Protein AF-A0A816XHG3-F1 (afdb_monomer)

pLDDT: mean 78.15, std 19.96, range [25.41, 95.75]

Nearest PDB structures (foldseek):
  7aef-assembly1_q  TM=1.914E-01  e=2.071E+00  Algoriphagus machipongonensis
  7b5h-assembly1_AJ  TM=1.977E-01  e=4.754E+00  Nostoc sp. PCC 7120 = FACHB-418

InterPro domains:
  IPR007588 Zinc finger, FLYWCH-type [PF04500] (21-78)

Sequence (224 aa):
MISNSTPAKCSLNNLQCEITFSISNKGKRLLIFKNYVFRCNNTTKSKIYWMCSESECGVYIHTNTTDELICINGNHNHSANPDQLEAKLLRDKMKERILSETTSITKIYDEEIAKANLSKGAAAILPTVIEYRSNMSKARRKNTPVIPSGVVFDIPEFYEQTLSCQRFLFIDLFMKRGQDRILVFSSDQQLQLLFGSEVIFMNSTVWCIIIRPLVLRLRKIRSS

Foldseek 3Di:
DDDPDDPDDDDDDDDPFDKDWDADPVRAIWIAGPLWIWGFPDDDPFKTKTATPDPPFGKIWIATPVRHTDDTDDDGPDDHDNLCVLLVVLLRVLLVCLQVDPPQSLVSVVVSVVVDPHDPSNVVPHDDSVVSNVVSVVVNVVVDPDDDPAQDDDDDPVVQADPVRFGFFPDWDQDPPSRHIDTGGDGPVRVVVVVPDPDDDDDPVDDDDDDDDDDDPDDDDDDD

Mean predicted aligned error: 14.5 Å

Solvent-accessible surface area (backbone atoms only — not comparable to full-atom values): 14364 Å² total; per-residue (Å²): 132,86,82,80,78,72,82,79,84,78,77,84,71,97,62,94,73,77,70,49,75,49,70,44,98,85,71,45,64,30,44,35,47,90,57,39,56,23,35,70,75,49,78,55,99,64,35,34,36,27,29,42,63,56,85,95,40,80,25,36,38,33,26,36,81,84,73,45,86,69,48,77,45,77,68,75,87,62,83,69,49,54,38,64,49,51,36,46,54,51,51,52,52,52,51,50,49,51,70,76,45,88,67,55,64,66,59,53,49,55,52,52,54,73,69,45,92,65,52,76,65,13,56,71,70,46,73,53,72,68,59,46,42,61,59,45,51,63,59,36,54,77,79,43,81,79,78,74,92,58,69,81,72,90,78,60,72,80,67,34,33,45,100,82,74,40,64,22,54,67,43,81,43,74,42,83,92,64,70,44,61,50,76,40,77,46,40,70,69,57,52,51,52,57,70,73,44,94,72,84,89,81,60,98,87,65,85,83,84,92,83,79,92,72,92,77,81,83,73,84,79,78,82,130

Organism: NCBI:txid392030

Radius of gyration: 29.71 Å; Cα contacts (8 Å, |Δi|>4): 235; chains: 1; bounding box: 79×41×83 Å

Structure (mmCIF, N/CA/C/O backbone):
data_AF-A0A816XHG3-F1
#
_entry.id   AF-A0A816XHG3-F1
#
loop_
_atom_site.group_PDB
_atom_site.id
_atom_site.type_symbol
_atom_site.label_atom_id
_atom_site.label_alt_id
_atom_site.label_comp_id
_atom_site.label_asym_id
_atom_site.label_entity_id
_atom_site.label_seq_id
_atom_site.pdbx_PDB_ins_code
_atom_site.Cartn_x
_atom_site.Cartn_y
_atom_site.Cartn_z
_atom_site.occupancy
_atom_site.B_iso_or_equiv
_atom_site.auth_seq_id
_atom_site.auth_comp_id
_atom_site.auth_asym_id
_atom_site.auth_atom_id
_atom_site.pdbx_PDB_model_num
ATOM 1 N N . MET A 1 1 ? 44.335 -5.876 -38.592 1.00 34.69 1 MET A N 1
ATOM 2 C CA . MET A 1 1 ? 43.827 -4.541 -38.213 1.00 34.69 1 MET A CA 1
ATOM 3 C C . MET A 1 1 ? 42.393 -4.714 -37.762 1.00 34.69 1 MET A C 1
ATOM 5 O O . MET A 1 1 ? 41.608 -5.317 -38.479 1.00 34.69 1 MET A O 1
ATOM 9 N N . ILE A 1 2 ? 42.130 -4.334 -36.517 1.00 31.12 2 ILE A N 1
ATOM 10 C CA . ILE A 1 2 ? 40.921 -4.660 -35.759 1.00 31.12 2 ILE A CA 1
ATOM 11 C C . ILE A 1 2 ? 39.743 -3.873 -36.343 1.00 31.12 2 ILE A C 1
ATOM 13 O O . ILE A 1 2 ? 39.798 -2.650 -36.458 1.00 31.12 2 ILE A O 1
ATOM 17 N N . SER A 1 3 ? 38.704 -4.596 -36.753 1.00 26.75 3 SER A N 1
ATOM 18 C CA . SER A 1 3 ? 37.440 -4.059 -37.244 1.00 26.75 3 SER A CA 1
ATOM 19 C C . SER A 1 3 ? 36.714 -3.339 -36.107 1.00 26.75 3 SER A C 1
ATOM 21 O O . SER A 1 3 ? 36.097 -3.974 -35.252 1.00 26.75 3 SER A O 1
ATOM 23 N N . ASN A 1 4 ? 36.792 -2.010 -36.095 1.00 27.98 4 ASN A N 1
ATOM 24 C CA . ASN A 1 4 ? 36.009 -1.162 -35.203 1.00 27.98 4 ASN A CA 1
ATOM 25 C C . ASN A 1 4 ? 34.537 -1.182 -35.637 1.00 27.98 4 ASN A C 1
ATOM 27 O O . ASN A 1 4 ? 34.098 -0.357 -36.438 1.00 27.98 4 ASN A O 1
ATOM 31 N N . SER A 1 5 ? 33.770 -2.131 -35.099 1.00 32.31 5 SER A N 1
ATOM 32 C CA . SER A 1 5 ? 32.310 -2.106 -35.148 1.00 32.31 5 SER A CA 1
ATOM 33 C C . SER A 1 5 ? 31.808 -0.941 -34.297 1.00 32.31 5 SER A C 1
ATOM 35 O O . SER A 1 5 ? 31.872 -0.960 -33.067 1.00 32.31 5 SER A O 1
ATOM 37 N N . THR A 1 6 ? 31.338 0.100 -34.970 1.00 34.66 6 THR A N 1
ATOM 38 C CA . THR A 1 6 ? 30.661 1.254 -34.379 1.00 34.66 6 THR A CA 1
ATOM 39 C C . THR A 1 6 ? 29.389 0.776 -33.661 1.00 34.66 6 THR A C 1
ATOM 41 O O . THR A 1 6 ? 28.629 0.008 -34.254 1.00 34.66 6 THR A O 1
ATOM 44 N N . PRO A 1 7 ? 29.109 1.191 -32.412 1.00 35.81 7 PRO A N 1
ATOM 45 C CA . PRO A 1 7 ? 27.867 0.813 -31.751 1.00 35.81 7 PRO A CA 1
ATOM 46 C C . PRO A 1 7 ? 26.686 1.491 -32.453 1.00 35.81 7 PRO A C 1
ATOM 48 O O . PRO A 1 7 ? 26.695 2.699 -32.703 1.00 35.81 7 PRO A O 1
ATOM 51 N N . ALA A 1 8 ? 25.690 0.678 -32.801 1.00 36.41 8 ALA A N 1
ATOM 52 C CA . ALA A 1 8 ? 24.493 1.074 -33.524 1.00 36.41 8 ALA A CA 1
ATOM 53 C C . ALA A 1 8 ? 23.812 2.295 -32.879 1.00 36.41 8 ALA A C 1
ATOM 55 O O . ALA A 1 8 ? 23.499 2.309 -31.687 1.00 36.41 8 ALA A O 1
ATOM 56 N N . LYS A 1 9 ? 23.567 3.324 -33.698 1.00 38.28 9 LYS A N 1
ATOM 57 C CA . LYS A 1 9 ? 22.711 4.463 -33.359 1.00 38.28 9 LYS A CA 1
ATOM 58 C C . LYS A 1 9 ? 21.286 3.940 -33.168 1.00 38.28 9 LYS A C 1
ATOM 60 O O . LYS A 1 9 ? 20.689 3.420 -34.105 1.00 38.28 9 LYS A O 1
ATOM 65 N N . CYS A 1 10 ? 20.759 4.054 -31.953 1.00 41.16 10 CYS A N 1
ATOM 66 C CA . CYS A 1 10 ? 19.393 3.657 -31.636 1.00 41.16 10 CYS A CA 1
ATOM 67 C C . CYS A 1 10 ? 18.448 4.809 -32.014 1.00 41.16 10 CYS A C 1
ATOM 69 O O . CYS A 1 10 ? 18.358 5.806 -31.300 1.00 41.16 10 CYS A O 1
ATOM 71 N N . SER A 1 11 ? 17.804 4.699 -33.176 1.00 43.44 11 SER A N 1
ATOM 72 C CA . SER A 1 11 ? 16.724 5.590 -33.602 1.00 43.44 11 SER A CA 1
ATOM 73 C C . SER A 1 11 ? 15.445 5.193 -32.864 1.00 43.44 11 SER A C 1
ATOM 75 O O . SER A 1 11 ? 14.905 4.112 -33.097 1.00 43.44 11 SER A O 1
ATOM 77 N N . LEU A 1 12 ? 14.959 6.048 -31.963 1.00 50.53 12 LEU A N 1
ATOM 78 C CA . LEU A 1 12 ? 13.641 5.889 -31.350 1.00 50.53 12 LEU A CA 1
ATOM 79 C C . LEU A 1 12 ? 12.572 6.204 -32.403 1.00 50.53 12 LEU A C 1
ATOM 81 O O . LEU A 1 12 ? 12.285 7.366 -32.682 1.00 50.53 12 LEU A O 1
ATOM 85 N N . ASN A 1 13 ? 11.994 5.162 -33.002 1.00 43.50 13 ASN A N 1
ATOM 86 C CA . ASN A 1 13 ? 10.744 5.304 -33.737 1.00 43.50 13 ASN A CA 1
ATOM 87 C C . ASN A 1 13 ? 9.603 5.576 -32.752 1.00 43.50 13 ASN A C 1
ATOM 89 O O . ASN A 1 13 ? 9.499 4.960 -31.692 1.00 43.50 13 ASN A O 1
ATOM 93 N N . ASN A 1 14 ? 8.780 6.538 -33.153 1.00 42.91 14 ASN A N 1
ATOM 94 C CA . ASN A 1 14 ? 7.745 7.249 -32.418 1.00 42.91 14 ASN A CA 1
ATOM 95 C C . ASN A 1 14 ? 6.569 6.344 -31.988 1.00 42.91 14 ASN A C 1
ATOM 97 O O . ASN A 1 14 ? 5.480 6.397 -32.552 1.00 42.91 14 ASN A O 1
ATOM 101 N N . LEU A 1 15 ? 6.800 5.488 -30.996 1.00 44.97 15 LEU A N 1
ATOM 102 C CA . LEU A 1 15 ? 5.768 4.797 -30.229 1.00 44.97 15 LEU A CA 1
ATOM 103 C C . LEU A 1 15 ? 5.956 5.220 -28.776 1.00 44.97 15 LEU A C 1
ATOM 105 O O . LEU A 1 15 ? 7.024 4.974 -28.212 1.00 44.97 15 LEU A O 1
ATOM 109 N N . GLN A 1 16 ? 4.945 5.861 -28.185 1.00 50.53 16 GLN A N 1
ATOM 110 C CA . GLN A 1 16 ? 4.897 6.154 -26.752 1.00 50.53 16 GLN A CA 1
ATOM 111 C C . GLN A 1 16 ? 5.174 4.865 -25.970 1.00 50.53 16 GLN A C 1
ATOM 113 O O . GLN A 1 16 ? 4.332 3.982 -25.839 1.00 50.53 16 GLN A O 1
ATOM 118 N N . CYS A 1 17 ? 6.411 4.735 -25.510 1.00 64.44 17 CYS A N 1
ATOM 119 C CA . CYS A 1 17 ? 6.869 3.652 -24.668 1.00 64.44 17 CYS A CA 1
ATOM 120 C C . CYS A 1 17 ? 6.620 4.083 -23.227 1.00 64.44 17 CYS A C 1
ATOM 122 O O . CYS A 1 17 ? 7.419 4.829 -22.666 1.00 64.44 17 CYS A O 1
ATOM 124 N N . GLU A 1 18 ? 5.498 3.657 -22.650 1.00 79.94 18 GLU A N 1
ATOM 125 C CA . GLU A 1 18 ? 5.172 3.987 -21.266 1.00 79.94 18 GLU A CA 1
ATOM 126 C C . GLU A 1 18 ? 6.140 3.263 -20.322 1.00 79.94 18 GLU A C 1
ATOM 128 O O . GLU A 1 18 ? 6.272 2.034 -20.337 1.00 79.94 18 GLU A O 1
ATOM 133 N N . ILE A 1 19 ? 6.864 4.051 -19.532 1.00 90.31 19 ILE A N 1
ATOM 134 C CA . ILE A 1 19 ? 7.709 3.564 -18.450 1.00 90.31 19 ILE A CA 1
ATOM 135 C C . ILE A 1 19 ? 7.062 3.929 -17.126 1.00 90.31 19 ILE A C 1
ATOM 137 O O . ILE A 1 19 ? 6.535 5.023 -16.949 1.00 90.31 19 ILE A O 1
ATOM 141 N N . THR A 1 20 ? 7.114 3.001 -16.182 1.00 92.38 20 THR A N 1
ATOM 142 C CA . THR A 1 20 ? 6.603 3.216 -14.829 1.00 92.38 20 THR A CA 1
ATOM 143 C C . THR A 1 20 ? 7.707 2.957 -13.819 1.00 92.38 20 THR A C 1
ATOM 145 O O . THR A 1 20 ? 8.749 2.377 -14.133 1.00 92.38 20 THR A O 1
ATOM 148 N N . PHE A 1 21 ? 7.508 3.421 -12.591 1.00 92.12 21 PHE A N 1
ATOM 149 C CA . PHE A 1 21 ? 8.499 3.284 -11.535 1.00 92.12 21 PHE A CA 1
ATOM 150 C C . PHE A 1 21 ? 7.893 2.618 -10.315 1.00 92.12 21 PHE A C 1
ATOM 152 O O . PHE A 1 21 ? 6.730 2.825 -9.984 1.00 92.12 21 PHE A O 1
ATOM 159 N N . SER A 1 22 ? 8.718 1.845 -9.621 1.00 91.62 22 SER A N 1
ATOM 160 C CA . SER A 1 22 ? 8.373 1.296 -8.316 1.00 91.62 22 SER A CA 1
ATOM 161 C C . SER A 1 22 ? 9.557 1.398 -7.361 1.00 91.62 22 SER A C 1
ATOM 163 O O . SER A 1 22 ? 10.657 1.824 -7.733 1.00 91.62 22 SER A O 1
ATOM 165 N N . ILE A 1 23 ? 9.341 1.027 -6.103 1.00 90.69 23 ILE A N 1
ATOM 166 C CA . ILE A 1 23 ? 10.371 1.057 -5.069 1.00 90.69 23 ILE A CA 1
ATOM 167 C C . ILE A 1 23 ? 10.680 -0.379 -4.646 1.00 90.69 23 ILE A C 1
ATOM 169 O O . ILE A 1 23 ? 9.803 -1.215 -4.473 1.00 90.69 23 ILE A O 1
ATOM 173 N N . SER A 1 24 ? 11.961 -0.699 -4.495 1.00 88.12 24 SER A N 1
ATOM 174 C CA . SER A 1 24 ? 12.398 -1.989 -3.959 1.00 88.12 24 SER A CA 1
ATOM 175 C C . SER A 1 24 ? 12.177 -2.081 -2.446 1.00 88.12 24 SER A C 1
ATOM 177 O O . SER A 1 24 ? 12.104 -1.078 -1.741 1.00 88.12 24 SER A O 1
ATOM 179 N N . ASN A 1 25 ? 12.230 -3.296 -1.892 1.00 81.50 25 ASN A N 1
ATOM 180 C CA . ASN A 1 25 ? 12.181 -3.506 -0.438 1.00 81.50 25 ASN A CA 1
ATOM 181 C C . ASN A 1 25 ? 13.258 -2.733 0.346 1.00 81.50 25 ASN A C 1
ATOM 183 O O . ASN A 1 25 ? 13.066 -2.459 1.528 1.00 81.50 25 ASN A O 1
ATOM 187 N N . LYS A 1 26 ? 14.374 -2.377 -0.306 1.00 84.38 26 LYS A N 1
ATOM 188 C CA . LYS A 1 26 ? 15.478 -1.592 0.268 1.00 84.38 26 LYS A CA 1
ATOM 189 C C . LYS A 1 26 ? 15.337 -0.080 0.026 1.00 84.38 26 LYS A C 1
ATOM 191 O O . LYS A 1 26 ? 16.300 0.645 0.234 1.00 84.38 26 LYS A O 1
ATOM 196 N N . GLY A 1 27 ? 14.196 0.391 -0.480 1.00 83.94 27 GLY A N 1
ATOM 197 C CA . GLY A 1 27 ? 13.951 1.811 -0.757 1.00 83.94 27 GLY A CA 1
ATOM 198 C C . GLY A 1 27 ? 14.583 2.339 -2.050 1.00 83.94 27 GLY A C 1
ATOM 199 O O . GLY A 1 27 ? 14.459 3.517 -2.355 1.00 83.94 27 GLY A O 1
ATOM 200 N N . LYS A 1 28 ? 15.260 1.494 -2.840 1.00 90.56 28 LYS A N 1
ATOM 201 C CA . LYS A 1 28 ? 15.849 1.907 -4.126 1.00 90.56 28 LYS A CA 1
ATOM 202 C C . LYS A 1 28 ? 14.794 1.959 -5.225 1.00 90.56 28 LYS A C 1
ATOM 204 O O . LYS A 1 28 ? 13.990 1.031 -5.310 1.00 90.56 28 LYS A O 1
ATOM 209 N N . ARG A 1 29 ? 14.863 2.975 -6.086 1.00 92.62 29 ARG A N 1
ATOM 210 C CA . ARG A 1 29 ? 14.002 3.137 -7.265 1.00 92.62 29 ARG A CA 1
ATOM 211 C C . ARG A 1 29 ? 14.258 2.039 -8.301 1.00 92.62 29 ARG A C 1
ATOM 213 O O . ARG A 1 29 ? 15.405 1.655 -8.538 1.00 92.62 29 ARG A O 1
ATOM 220 N N . LEU A 1 30 ? 13.183 1.557 -8.909 1.00 94.38 30 LEU A N 1
ATOM 221 C CA . LEU A 1 30 ? 13.170 0.567 -9.977 1.00 94.38 30 LEU A CA 1
ATOM 222 C C . LEU A 1 30 ? 12.395 1.130 -11.166 1.00 94.38 30 LEU A C 1
ATOM 224 O O . LEU A 1 30 ? 11.397 1.824 -10.975 1.00 94.38 30 LEU A O 1
ATOM 228 N N . LEU A 1 31 ? 12.853 0.806 -12.369 1.00 94.50 31 LEU A N 1
ATOM 229 C CA . LEU A 1 31 ? 12.191 1.141 -13.624 1.00 94.50 31 LEU A CA 1
ATOM 230 C C . LEU A 1 31 ? 11.455 -0.099 -14.132 1.00 94.50 31 LEU A C 1
ATOM 232 O O . LEU A 1 31 ? 11.994 -1.204 -14.091 1.00 94.50 31 LEU A O 1
ATOM 236 N N . ILE A 1 32 ? 10.234 0.082 -14.612 1.00 94.12 32 ILE A N 1
ATOM 237 C CA . ILE A 1 32 ? 9.410 -0.965 -15.200 1.00 94.12 32 ILE A CA 1
ATOM 238 C C . ILE A 1 32 ? 9.149 -0.594 -16.651 1.00 94.12 32 ILE A C 1
ATOM 240 O O . ILE A 1 32 ? 8.656 0.492 -16.954 1.00 94.12 32 ILE A O 1
ATOM 244 N N . PHE A 1 33 ? 9.479 -1.518 -17.546 1.00 92.31 33 PHE A N 1
ATOM 245 C CA . PHE A 1 33 ? 9.263 -1.351 -18.973 1.00 92.31 33 PHE A CA 1
ATOM 246 C C . PHE A 1 33 ? 8.916 -2.694 -19.608 1.00 92.31 33 PHE A C 1
ATOM 248 O O . PHE A 1 33 ? 9.643 -3.667 -19.417 1.00 92.31 33 PHE A O 1
ATOM 255 N N . LYS A 1 34 ? 7.803 -2.761 -20.352 1.00 89.50 34 LYS A N 1
ATOM 256 C CA . LYS A 1 34 ? 7.325 -3.985 -21.029 1.00 89.50 34 LYS A CA 1
ATOM 257 C C . LYS A 1 34 ? 7.311 -5.230 -20.122 1.00 89.50 34 LYS A C 1
ATOM 259 O O . LYS A 1 34 ? 7.745 -6.302 -20.528 1.00 89.50 34 LYS A O 1
ATOM 264 N N . ASN A 1 35 ? 6.828 -5.083 -18.888 1.00 91.25 35 ASN A N 1
ATOM 265 C CA . ASN A 1 35 ? 6.787 -6.134 -17.858 1.00 91.25 35 ASN A CA 1
ATOM 266 C C . ASN A 1 35 ? 8.153 -6.642 -17.356 1.00 91.25 35 ASN A C 1
ATOM 268 O O . ASN A 1 35 ? 8.216 -7.631 -16.626 1.00 91.25 35 ASN A O 1
ATOM 272 N N . TYR A 1 36 ? 9.241 -5.948 -17.688 1.00 92.69 36 TYR A N 1
ATOM 273 C CA . TYR A 1 36 ? 10.569 -6.188 -17.136 1.00 92.69 36 TYR A CA 1
ATOM 274 C C . TYR A 1 36 ? 10.906 -5.148 -16.074 1.00 92.69 36 TYR A C 1
ATOM 276 O O . TYR A 1 36 ? 10.565 -3.970 -16.195 1.00 92.69 36 TYR A O 1
ATOM 284 N N . VAL A 1 37 ? 11.607 -5.593 -15.032 1.00 93.94 37 VAL A N 1
ATOM 285 C CA . VAL A 1 37 ? 12.077 -4.735 -13.944 1.00 93.94 37 VAL A CA 1
ATOM 286 C C . VAL A 1 37 ? 13.559 -4.453 -14.134 1.00 93.94 37 VAL A C 1
ATOM 288 O O . VAL A 1 37 ? 14.365 -5.368 -14.312 1.00 93.94 37 VAL A O 1
ATOM 291 N N . PHE A 1 38 ? 13.922 -3.184 -14.023 1.00 94.62 38 PHE A N 1
ATOM 292 C CA . PHE A 1 38 ? 15.285 -2.699 -14.120 1.00 94.62 38 PHE A CA 1
ATOM 293 C C . PHE A 1 38 ? 15.698 -2.014 -12.818 1.00 94.62 38 PHE A C 1
ATOM 295 O O . PHE A 1 38 ? 14.935 -1.276 -12.189 1.00 94.62 38 PHE A O 1
ATOM 302 N N . ARG A 1 39 ? 16.942 -2.251 -12.415 1.00 94.88 39 ARG A N 1
ATOM 303 C CA . ARG A 1 39 ? 17.590 -1.620 -11.265 1.00 94.88 39 ARG A CA 1
ATOM 304 C C . ARG A 1 39 ? 18.482 -0.479 -11.732 1.00 94.88 39 ARG A C 1
ATOM 306 O O . ARG A 1 39 ? 19.132 -0.583 -12.771 1.00 94.88 39 ARG A O 1
ATOM 313 N N . CYS A 1 40 ? 18.547 0.590 -10.943 1.00 94.44 40 CYS A N 1
ATOM 314 C CA . CYS A 1 40 ? 19.504 1.661 -11.199 1.00 94.44 40 CYS A CA 1
ATOM 315 C C . CYS A 1 40 ? 20.932 1.125 -11.024 1.00 94.44 40 CYS A C 1
ATOM 317 O O . CYS A 1 40 ? 21.272 0.570 -9.973 1.00 94.44 40 CYS A O 1
ATOM 319 N N . ASN A 1 41 ? 21.736 1.265 -12.074 1.00 93.50 41 ASN A N 1
ATOM 320 C CA . ASN A 1 41 ? 23.151 0.921 -12.086 1.00 93.50 41 ASN A CA 1
ATOM 321 C C . ASN A 1 41 ? 24.012 2.144 -11.770 1.00 93.50 41 ASN A C 1
ATOM 323 O O . ASN A 1 41 ? 24.891 2.078 -10.917 1.00 93.50 41 ASN A O 1
ATOM 327 N N . ASN A 1 42 ? 23.748 3.260 -12.453 1.00 91.69 42 ASN A N 1
ATOM 328 C CA . ASN A 1 42 ? 24.492 4.498 -12.269 1.00 91.69 42 ASN A CA 1
ATOM 329 C C . ASN A 1 42 ? 23.635 5.718 -12.629 1.00 91.69 42 ASN A C 1
ATOM 331 O O . ASN A 1 42 ? 22.761 5.639 -13.491 1.00 91.69 42 ASN A O 1
ATOM 335 N N . THR A 1 43 ? 23.940 6.859 -12.021 1.00 92.19 43 THR A N 1
ATOM 336 C CA . THR A 1 43 ? 23.292 8.140 -12.297 1.00 92.19 43 THR A CA 1
ATOM 337 C C . THR A 1 43 ? 24.352 9.178 -12.636 1.00 92.19 43 THR A C 1
ATOM 339 O O . THR A 1 43 ? 25.285 9.416 -11.878 1.00 92.19 43 THR A O 1
ATOM 342 N N . THR A 1 44 ? 24.203 9.814 -13.792 1.00 91.75 44 THR A N 1
ATOM 343 C CA . THR A 1 44 ? 24.988 10.975 -14.229 1.00 91.75 44 THR A CA 1
ATOM 344 C C . THR A 1 44 ? 24.111 12.229 -14.168 1.00 91.75 44 THR A C 1
ATOM 346 O O . THR A 1 44 ? 22.893 12.129 -14.062 1.00 91.75 44 THR A O 1
ATOM 349 N N . LYS A 1 45 ? 24.705 13.424 -14.290 1.00 89.19 45 LYS A N 1
ATOM 350 C CA . LYS A 1 45 ? 23.981 14.710 -14.270 1.00 89.19 45 LYS A CA 1
ATOM 351 C C . LYS A 1 45 ? 22.834 14.817 -15.287 1.00 89.19 45 LYS A C 1
ATOM 353 O O . LYS A 1 45 ? 21.919 15.592 -15.062 1.00 89.19 45 LYS A O 1
ATOM 358 N N . SER A 1 46 ? 22.898 14.081 -16.397 1.00 89.19 46 SER A N 1
ATOM 359 C CA . SER A 1 46 ? 21.918 14.156 -17.491 1.00 89.19 46 SER A CA 1
ATOM 360 C C . SER A 1 46 ? 21.176 12.849 -17.772 1.00 89.19 46 SER A C 1
ATOM 362 O O . SER A 1 46 ? 20.179 12.863 -18.491 1.00 89.19 46 SER A O 1
ATOM 364 N N . LYS A 1 47 ? 21.662 11.712 -17.258 1.00 93.00 47 LYS A N 1
ATOM 365 C CA . LYS A 1 47 ? 21.160 10.380 -17.619 1.00 93.00 47 LYS A CA 1
ATOM 366 C C . LYS A 1 47 ? 21.193 9.431 -16.435 1.00 93.00 47 LYS A C 1
ATOM 368 O O . LYS A 1 47 ? 22.146 9.444 -15.656 1.00 93.00 47 LYS A O 1
ATOM 373 N N . ILE A 1 48 ? 20.200 8.558 -16.366 1.00 93.12 48 ILE A N 1
ATOM 374 C CA . ILE A 1 48 ? 20.139 7.443 -15.427 1.00 93.12 48 ILE A CA 1
ATOM 375 C C . ILE A 1 48 ? 20.271 6.149 -16.225 1.00 93.12 48 ILE A C 1
ATOM 377 O O . ILE A 1 48 ? 19.591 5.954 -17.232 1.00 93.12 48 ILE A O 1
ATOM 381 N N . TYR A 1 49 ? 21.171 5.282 -15.777 1.00 94.25 49 TYR A N 1
ATOM 382 C CA . TYR A 1 49 ? 21.484 4.002 -16.394 1.00 94.25 49 TYR A CA 1
ATOM 383 C C . TYR A 1 49 ? 20.800 2.890 -15.608 1.00 94.25 49 TYR A C 1
ATOM 385 O O . TYR A 1 49 ? 21.080 2.683 -14.424 1.00 94.25 49 TYR A O 1
ATOM 393 N N . TRP A 1 50 ? 19.936 2.146 -16.284 1.00 95.75 50 TRP A N 1
ATOM 394 C CA . TRP A 1 50 ? 19.155 1.055 -15.725 1.00 95.75 50 TRP A CA 1
ATOM 395 C C . TRP A 1 50 ? 19.601 -0.265 -16.347 1.00 95.75 50 TRP A C 1
ATOM 397 O O . TRP A 1 50 ? 19.774 -0.348 -17.559 1.00 95.75 50 TRP A O 1
ATOM 407 N N . MET A 1 51 ? 19.776 -1.304 -15.535 1.00 95.19 51 MET A N 1
ATOM 408 C CA . MET A 1 51 ? 20.092 -2.662 -15.997 1.00 95.19 51 MET A CA 1
ATOM 409 C C . MET A 1 51 ? 18.992 -3.619 -15.575 1.00 95.19 51 MET A C 1
ATOM 411 O O . MET A 1 51 ? 18.349 -3.391 -14.548 1.00 95.19 51 MET A O 1
ATOM 415 N N . CYS A 1 52 ? 18.780 -4.687 -16.340 1.00 94.75 52 CYS A N 1
ATOM 416 C CA . CYS A 1 52 ? 17.800 -5.701 -15.976 1.00 94.75 52 CYS A CA 1
ATOM 417 C C . CYS A 1 52 ? 18.058 -6.241 -14.556 1.00 94.75 52 CYS A C 1
ATOM 419 O O . CYS A 1 52 ? 19.198 -6.314 -14.078 1.00 94.75 52 CYS A O 1
ATOM 421 N N . SER A 1 53 ? 16.976 -6.544 -13.839 1.00 92.69 53 SER A N 1
ATOM 422 C CA . SER A 1 53 ? 17.065 -7.068 -12.478 1.00 92.69 53 SER A CA 1
ATOM 423 C C . SER A 1 53 ? 17.472 -8.542 -12.431 1.00 92.69 53 SER A C 1
ATOM 425 O O . SER A 1 53 ? 17.984 -8.958 -11.393 1.00 92.69 53 SER A O 1
ATOM 427 N N . GLU A 1 54 ? 17.246 -9.308 -13.502 1.00 92.25 54 GLU A N 1
ATOM 428 C CA . GLU A 1 54 ? 17.644 -10.716 -13.571 1.00 92.25 54 GLU A CA 1
ATOM 429 C C . GLU A 1 54 ? 19.161 -10.867 -13.676 1.00 92.25 54 GLU A C 1
ATOM 431 O O . GLU A 1 54 ? 19.841 -10.111 -14.381 1.00 92.25 54 GLU A O 1
ATOM 436 N N . SER A 1 55 ? 19.696 -11.856 -12.962 1.00 84.06 55 SER A N 1
ATOM 437 C CA . SER A 1 55 ? 21.105 -12.225 -13.072 1.00 84.06 55 SER A CA 1
ATOM 438 C C . SER A 1 55 ? 21.400 -12.724 -14.483 1.00 84.06 55 SER A C 1
ATOM 440 O O . SER A 1 55 ? 20.575 -13.398 -15.086 1.00 84.06 55 SER A O 1
ATOM 442 N N . GLU A 1 56 ? 22.578 -12.384 -15.010 1.00 86.88 56 GLU A N 1
ATOM 443 C CA . GLU A 1 56 ? 23.035 -12.797 -16.351 1.00 86.88 56 GLU A CA 1
ATOM 444 C C . GLU A 1 56 ? 22.266 -12.170 -17.530 1.00 86.88 56 GLU A C 1
ATOM 446 O O . GLU A 1 56 ? 22.582 -12.441 -18.688 1.00 86.88 56 GLU A O 1
ATOM 451 N N . CYS A 1 57 ? 21.307 -11.274 -17.273 1.00 91.38 57 CYS A N 1
ATOM 452 C CA . CYS A 1 57 ? 20.636 -10.499 -18.312 1.00 91.38 57 CYS A CA 1
ATOM 453 C C . CYS A 1 57 ? 21.375 -9.177 -18.580 1.00 91.38 57 CYS A C 1
ATOM 455 O O . CYS A 1 57 ? 21.473 -8.306 -17.714 1.00 91.38 57 CYS A O 1
ATOM 457 N N . GLY A 1 58 ? 21.888 -9.016 -19.803 1.00 90.50 58 GLY A N 1
ATOM 458 C CA . GLY A 1 58 ? 22.697 -7.861 -20.219 1.00 90.50 58 GLY A CA 1
ATOM 459 C C . GLY A 1 58 ? 21.914 -6.658 -20.756 1.00 90.50 58 GLY A C 1
ATOM 460 O O . GLY A 1 58 ? 22.527 -5.740 -21.296 1.00 90.50 58 GLY A O 1
ATOM 461 N N . VAL A 1 59 ? 20.579 -6.656 -20.663 1.00 93.62 59 VAL A N 1
ATOM 462 C CA . VAL A 1 59 ? 19.741 -5.566 -21.196 1.00 93.62 59 VAL A CA 1
ATOM 463 C C . VAL A 1 59 ? 19.864 -4.318 -20.330 1.00 93.62 59 VAL A C 1
ATOM 465 O O . VAL A 1 59 ? 19.797 -4.389 -19.097 1.00 93.62 59 VAL A O 1
ATOM 468 N N . TYR A 1 60 ? 19.973 -3.162 -20.983 1.00 93.50 60 TYR A N 1
ATOM 469 C CA . TYR A 1 60 ? 20.018 -1.868 -20.318 1.00 93.50 60 TYR A CA 1
ATOM 470 C C . TYR A 1 60 ? 19.134 -0.822 -20.990 1.00 93.50 60 TYR A C 1
ATOM 472 O O . TYR A 1 60 ? 18.869 -0.847 -22.193 1.00 93.50 60 TYR A O 1
ATOM 480 N N . ILE A 1 61 ? 18.681 0.119 -20.170 1.00 93.56 61 ILE A N 1
ATOM 481 C CA . ILE A 1 61 ? 17.832 1.239 -20.557 1.00 93.56 61 ILE A CA 1
ATOM 482 C C . ILE A 1 61 ? 18.445 2.517 -20.000 1.00 93.56 61 ILE A C 1
ATOM 484 O O . ILE A 1 61 ? 18.906 2.535 -18.859 1.00 93.56 61 ILE A O 1
ATOM 488 N N . HIS A 1 62 ? 18.431 3.598 -20.777 1.00 93.38 62 HIS A N 1
ATOM 489 C CA . HIS A 1 62 ? 18.778 4.923 -20.271 1.00 93.38 62 HIS A CA 1
ATOM 490 C C . HIS A 1 62 ? 17.541 5.811 -20.249 1.00 93.38 62 HIS A C 1
ATOM 492 O O . HIS A 1 62 ? 16.812 5.885 -21.240 1.00 93.38 62 HIS A O 1
ATOM 498 N N . THR A 1 63 ? 17.349 6.523 -19.143 1.00 92.94 63 THR A N 1
ATOM 499 C CA . THR A 1 63 ? 16.374 7.615 -19.047 1.00 92.94 63 THR A CA 1
ATOM 500 C C . THR A 1 63 ? 17.097 8.938 -18.831 1.00 92.94 63 THR A C 1
ATOM 502 O O . THR A 1 63 ? 18.250 8.954 -18.385 1.00 92.94 63 THR A O 1
ATOM 505 N N . ASN A 1 64 ? 16.456 10.059 -19.157 1.00 90.44 64 ASN A N 1
ATOM 506 C CA . ASN A 1 64 ? 16.942 11.363 -18.707 1.00 90.44 64 ASN A CA 1
ATOM 507 C C . ASN A 1 64 ? 16.583 11.575 -17.226 1.00 90.44 64 ASN A C 1
ATOM 509 O O . ASN A 1 64 ? 15.971 10.723 -16.575 1.00 90.44 64 ASN A O 1
ATOM 513 N N . THR A 1 65 ? 17.001 12.710 -16.673 1.00 86.94 65 THR A N 1
ATOM 514 C CA . THR A 1 65 ? 16.648 13.115 -15.305 1.00 86.94 65 THR A CA 1
ATOM 515 C C . THR A 1 65 ? 15.176 13.493 -15.142 1.00 86.94 65 THR A C 1
ATOM 517 O O . THR A 1 65 ? 14.724 13.618 -14.011 1.00 86.94 65 THR A O 1
ATOM 520 N N . THR A 1 66 ? 14.439 13.676 -16.241 1.00 87.69 66 THR A N 1
ATOM 521 C CA . THR A 1 66 ? 12.986 13.903 -16.255 1.00 87.69 66 THR A CA 1
ATOM 522 C C . THR A 1 66 ? 12.205 12.619 -16.546 1.00 87.69 66 THR A C 1
ATOM 524 O O . THR A 1 66 ? 11.029 12.685 -16.879 1.00 87.69 66 THR A O 1
ATOM 527 N N . ASP A 1 67 ? 12.851 11.456 -16.397 1.00 88.19 67 ASP A N 1
ATOM 528 C CA . ASP A 1 67 ? 12.247 10.131 -16.530 1.00 88.19 67 ASP A CA 1
ATOM 529 C C . ASP A 1 67 ? 11.645 9.812 -17.907 1.00 88.19 67 ASP A C 1
ATOM 531 O O . ASP A 1 67 ? 10.732 9.004 -18.027 1.00 88.19 67 ASP A O 1
ATOM 535 N N . GLU A 1 68 ? 12.196 10.386 -18.968 1.00 88.12 68 GLU A N 1
ATOM 536 C CA . GLU A 1 68 ? 11.877 10.035 -20.348 1.00 88.12 68 GLU A CA 1
ATOM 537 C C . GLU A 1 68 ? 12.887 9.023 -20.884 1.00 88.12 68 GLU A C 1
ATOM 539 O O . GLU A 1 68 ? 14.093 9.083 -20.609 1.00 88.12 68 GLU A O 1
ATOM 544 N N . LEU A 1 69 ? 12.389 8.082 -21.678 1.00 88.81 69 LEU A N 1
ATOM 545 C CA . LEU A 1 69 ? 13.186 7.027 -22.280 1.00 88.81 69 LEU A CA 1
ATOM 546 C C . LEU A 1 69 ? 14.116 7.594 -23.367 1.00 88.81 69 LEU A C 1
ATOM 548 O O . LEU A 1 69 ? 13.653 8.123 -24.373 1.00 88.81 69 LEU A O 1
ATOM 552 N N . ILE A 1 70 ? 15.431 7.429 -23.197 1.00 89.00 70 ILE A N 1
ATOM 553 C CA . ILE A 1 70 ? 16.442 7.864 -24.177 1.00 89.00 70 ILE A CA 1
ATOM 554 C C . ILE A 1 70 ? 16.854 6.712 -25.090 1.00 89.00 70 ILE A C 1
ATOM 556 O O . ILE A 1 70 ? 17.032 6.899 -26.291 1.00 89.00 70 ILE A O 1
ATOM 560 N N . CYS A 1 71 ? 17.096 5.528 -24.526 1.00 86.88 71 CYS A N 1
ATOM 561 C CA . CYS A 1 71 ? 17.484 4.371 -25.323 1.00 86.88 71 CYS A CA 1
ATOM 562 C C . CYS A 1 71 ? 17.217 3.054 -24.607 1.00 86.88 71 CYS A C 1
ATOM 564 O O . CYS A 1 71 ? 17.223 2.977 -23.378 1.00 86.88 71 CYS A O 1
ATOM 566 N N . ILE A 1 72 ? 17.082 2.009 -25.413 1.00 90.12 72 ILE A N 1
ATOM 567 C CA . ILE A 1 72 ? 16.984 0.617 -24.990 1.00 90.12 72 ILE A CA 1
ATOM 568 C C . ILE A 1 72 ? 18.046 -0.144 -25.773 1.00 90.12 72 ILE A C 1
ATOM 570 O O . ILE A 1 72 ? 18.172 0.064 -26.980 1.00 90.12 72 ILE A O 1
ATOM 574 N N . ASN A 1 73 ? 18.806 -1.013 -25.113 1.00 90.56 73 ASN A N 1
ATOM 575 C CA . ASN A 1 73 ? 19.746 -1.873 -25.813 1.00 90.56 73 ASN A CA 1
ATOM 576 C C . ASN A 1 73 ? 19.802 -3.286 -25.229 1.00 90.56 73 ASN A C 1
ATOM 578 O O . ASN A 1 73 ? 19.709 -3.486 -24.016 1.00 90.56 73 ASN A O 1
ATOM 582 N N . GLY A 1 74 ? 20.029 -4.246 -26.123 1.00 88.69 74 GLY A N 1
ATOM 583 C CA . GLY A 1 74 ? 20.054 -5.672 -25.840 1.00 88.69 74 GLY A CA 1
ATOM 584 C C . GLY A 1 74 ? 18.684 -6.334 -25.965 1.00 88.69 74 GLY A C 1
ATOM 585 O O . GLY A 1 74 ? 17.644 -5.679 -26.026 1.00 88.69 74 GLY A O 1
ATOM 586 N N . ASN A 1 75 ? 18.713 -7.665 -25.959 1.00 89.62 75 ASN A N 1
ATOM 587 C CA . ASN A 1 75 ? 17.528 -8.511 -25.921 1.00 89.62 75 ASN A CA 1
ATOM 588 C C . ASN A 1 75 ? 17.548 -9.341 -24.640 1.00 89.62 75 ASN A C 1
ATOM 590 O O . ASN A 1 75 ? 18.603 -9.816 -24.218 1.00 89.62 75 ASN A O 1
ATOM 594 N N . HIS A 1 76 ? 16.377 -9.519 -24.030 1.00 90.69 76 HIS A N 1
ATOM 595 C CA . HIS A 1 76 ? 16.253 -10.354 -22.842 1.00 90.69 76 HIS A CA 1
ATOM 596 C C . HIS A 1 76 ? 16.534 -11.816 -23.202 1.00 90.69 76 HIS A C 1
ATOM 598 O O . HIS A 1 76 ? 16.005 -12.335 -24.183 1.00 90.69 76 HIS A O 1
ATOM 604 N N . ASN A 1 77 ? 17.341 -12.481 -22.379 1.00 91.81 77 ASN A N 1
ATOM 605 C CA . ASN A 1 77 ? 17.573 -13.928 -22.424 1.00 91.81 77 ASN A CA 1
ATOM 606 C C . ASN A 1 77 ? 16.580 -14.708 -21.545 1.00 91.81 77 ASN A C 1
ATOM 608 O O . ASN A 1 77 ? 16.740 -15.907 -21.340 1.00 91.81 77 ASN A O 1
ATOM 612 N N . HIS A 1 78 ? 15.565 -14.027 -21.015 1.00 91.50 78 HIS A N 1
ATOM 613 C CA . HIS A 1 78 ? 14.552 -14.598 -20.145 1.00 91.50 78 HIS A CA 1
ATOM 614 C C . HIS A 1 78 ? 13.169 -14.030 -20.477 1.00 91.50 78 HIS A C 1
ATOM 616 O O . HIS A 1 78 ? 13.014 -12.909 -20.981 1.00 91.50 78 HIS A O 1
ATOM 622 N N . SER A 1 79 ? 12.145 -14.812 -20.158 1.00 90.50 79 SER A N 1
ATOM 623 C CA . SER A 1 79 ? 10.754 -14.402 -20.316 1.00 90.50 79 SER A CA 1
ATOM 624 C C . SER A 1 79 ? 10.379 -13.334 -19.288 1.00 90.50 79 SER A C 1
ATOM 626 O O . SER A 1 79 ? 10.867 -13.341 -18.154 1.00 90.50 79 SER A O 1
ATOM 628 N N . ALA A 1 80 ? 9.496 -12.414 -19.677 1.00 90.94 80 ALA A N 1
ATOM 629 C CA . ALA A 1 80 ? 8.843 -11.528 -18.721 1.00 90.94 80 ALA A CA 1
ATOM 630 C C . ALA A 1 80 ? 7.932 -12.338 -17.788 1.00 90.94 80 ALA A C 1
ATOM 632 O O . ALA A 1 80 ? 7.337 -13.333 -18.206 1.00 90.94 80 ALA A O 1
ATOM 633 N N . ASN A 1 81 ? 7.780 -11.875 -16.547 1.00 92.12 81 ASN A N 1
ATOM 634 C CA . ASN A 1 81 ? 6.826 -12.441 -15.599 1.00 92.12 81 ASN A CA 1
ATOM 635 C C . ASN A 1 81 ? 5.812 -11.365 -15.169 1.00 92.12 81 ASN A C 1
ATOM 637 O O . ASN A 1 81 ? 6.008 -10.709 -14.140 1.00 92.12 81 ASN A O 1
ATOM 641 N N . PRO A 1 82 ? 4.758 -11.136 -15.976 1.00 92.00 82 PRO A N 1
ATOM 642 C CA . PRO A 1 82 ? 3.765 -10.105 -15.688 1.00 92.00 82 PRO A CA 1
ATOM 643 C C . PRO A 1 82 ? 3.013 -10.383 -14.383 1.00 92.00 82 PRO A C 1
ATOM 645 O O . PRO A 1 82 ? 2.772 -9.451 -13.626 1.00 92.00 82 PRO A O 1
ATOM 648 N N . ASP A 1 83 ? 2.740 -11.650 -14.062 1.00 94.06 83 ASP A N 1
ATOM 649 C CA . ASP A 1 83 ? 2.013 -12.037 -12.849 1.00 94.06 83 ASP A CA 1
ATOM 650 C C . ASP A 1 83 ? 2.795 -11.688 -11.573 1.00 94.06 83 ASP A C 1
ATOM 652 O O . ASP A 1 83 ? 2.250 -11.135 -10.614 1.00 94.06 83 ASP A O 1
ATOM 656 N N . GLN A 1 84 ? 4.106 -11.958 -11.559 1.00 92.12 84 GLN A N 1
ATOM 657 C CA . GLN A 1 84 ? 4.971 -11.565 -10.443 1.00 92.12 84 GLN A CA 1
ATOM 658 C C . GLN A 1 84 ? 5.083 -10.047 -10.307 1.00 92.12 84 GLN A C 1
ATOM 660 O O . GLN A 1 84 ? 5.132 -9.534 -9.183 1.00 92.12 84 GLN A O 1
ATOM 665 N N . LEU A 1 85 ? 5.147 -9.334 -11.434 1.00 92.38 85 LEU A N 1
ATOM 666 C CA . LEU A 1 85 ? 5.209 -7.879 -11.451 1.00 92.38 85 LEU A CA 1
ATOM 667 C C . LEU A 1 85 ? 3.914 -7.266 -10.912 1.00 92.38 85 LEU A C 1
ATOM 669 O O . LEU A 1 85 ? 3.971 -6.399 -10.043 1.00 92.38 85 LEU A O 1
ATOM 673 N N . GLU A 1 86 ? 2.766 -7.745 -11.374 1.00 93.62 86 GLU A N 1
ATOM 674 C CA . GLU A 1 86 ? 1.449 -7.289 -10.939 1.00 93.62 86 GLU A CA 1
ATOM 675 C C . GLU A 1 86 ? 1.258 -7.518 -9.432 1.00 93.62 86 GLU A C 1
ATOM 677 O O . GLU A 1 86 ? 0.976 -6.580 -8.680 1.00 93.62 86 GLU A O 1
ATOM 682 N N . ALA A 1 87 ? 1.539 -8.737 -8.958 1.00 93.56 87 ALA A N 1
ATOM 683 C CA . ALA A 1 87 ? 1.479 -9.062 -7.536 1.00 93.56 87 ALA A CA 1
ATOM 684 C C . ALA A 1 87 ? 2.434 -8.186 -6.705 1.00 93.56 87 ALA A C 1
ATOM 686 O O . ALA A 1 87 ? 2.124 -7.811 -5.573 1.00 93.56 87 ALA A O 1
ATOM 687 N N . LYS A 1 88 ? 3.609 -7.841 -7.247 1.00 92.12 88 LYS A N 1
ATOM 688 C CA . LYS A 1 88 ? 4.557 -6.935 -6.590 1.00 92.12 88 LYS A CA 1
ATOM 689 C C . LYS A 1 88 ? 4.013 -5.513 -6.492 1.00 92.12 88 LYS A C 1
ATOM 691 O O . LYS A 1 88 ? 4.037 -4.961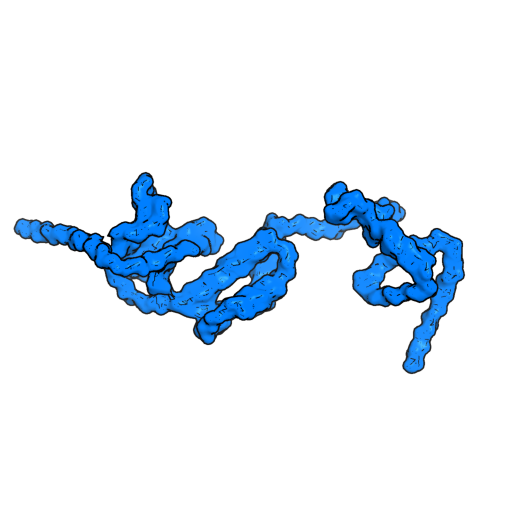 -5.396 1.00 92.12 88 LYS A O 1
ATOM 696 N N . LEU A 1 89 ? 3.520 -4.949 -7.591 1.00 92.12 89 LEU A N 1
ATOM 697 C CA . LEU A 1 89 ? 2.977 -3.591 -7.619 1.00 92.12 89 LEU A CA 1
ATOM 698 C C . LEU A 1 89 ? 1.822 -3.430 -6.633 1.00 92.12 89 LEU A C 1
ATOM 700 O O . LEU A 1 89 ? 1.779 -2.455 -5.882 1.00 92.12 89 LEU A O 1
ATOM 704 N N . LEU A 1 90 ? 0.936 -4.425 -6.559 1.00 93.81 90 LEU A N 1
ATOM 705 C CA . LEU A 1 90 ? -0.152 -4.397 -5.593 1.00 93.81 90 LEU A CA 1
ATOM 706 C C . LEU A 1 90 ? 0.359 -4.453 -4.144 1.00 93.81 90 LEU A C 1
ATOM 708 O O . LEU A 1 90 ? -0.108 -3.692 -3.298 1.00 93.81 90 LEU A O 1
ATOM 712 N N . ARG A 1 91 ? 1.344 -5.311 -3.843 1.00 91.31 91 ARG A N 1
ATOM 713 C CA . ARG A 1 91 ? 1.951 -5.368 -2.500 1.00 91.31 91 ARG A CA 1
ATOM 714 C C . ARG A 1 91 ? 2.613 -4.053 -2.106 1.00 91.31 91 ARG A C 1
ATOM 716 O O . ARG A 1 91 ? 2.503 -3.671 -0.941 1.00 91.31 91 ARG A O 1
ATOM 723 N N . ASP A 1 92 ? 3.296 -3.398 -3.041 1.00 90.12 92 ASP A N 1
ATOM 724 C CA . ASP A 1 92 ? 3.948 -2.108 -2.810 1.00 90.12 92 ASP A CA 1
ATOM 725 C C . ASP A 1 92 ? 2.894 -1.036 -2.481 1.00 90.12 92 ASP A C 1
ATOM 727 O O . ASP A 1 92 ? 3.025 -0.342 -1.472 1.00 90.12 92 ASP A O 1
ATOM 731 N N . LYS A 1 93 ? 1.787 -1.000 -3.235 1.00 91.62 93 LYS A N 1
ATOM 732 C CA . LYS A 1 93 ? 0.648 -0.100 -2.995 1.00 91.62 93 LYS A CA 1
ATOM 733 C C . LYS A 1 93 ? -0.032 -0.339 -1.642 1.00 91.62 93 LYS A C 1
ATOM 735 O O . LYS A 1 93 ? -0.276 0.598 -0.884 1.00 91.62 93 LYS A O 1
ATOM 740 N N . MET A 1 94 ? -0.317 -1.596 -1.301 1.00 91.88 94 MET A N 1
ATOM 741 C CA . MET A 1 94 ? -0.886 -1.941 0.007 1.00 91.88 94 MET A CA 1
ATOM 742 C C . MET A 1 94 ? 0.053 -1.531 1.150 1.00 91.88 94 MET A C 1
ATOM 744 O O . MET A 1 94 ? -0.394 -1.003 2.167 1.00 91.88 94 MET A O 1
ATOM 748 N N . LYS A 1 95 ? 1.362 -1.751 0.984 1.00 89.12 95 LYS A N 1
ATOM 749 C CA . LYS A 1 95 ? 2.372 -1.391 1.983 1.00 89.12 95 LYS A CA 1
ATOM 750 C C . LYS A 1 95 ? 2.437 0.119 2.190 1.00 89.12 95 LYS A C 1
ATOM 752 O O . LYS A 1 95 ? 2.541 0.551 3.333 1.00 89.12 95 LYS A O 1
ATOM 757 N N . GLU A 1 96 ? 2.352 0.901 1.119 1.00 88.81 96 GLU A N 1
ATOM 758 C CA . GLU A 1 96 ? 2.269 2.360 1.192 1.00 88.81 96 GLU A CA 1
ATOM 759 C C . GLU A 1 96 ? 1.062 2.802 2.029 1.00 88.81 96 GLU A C 1
ATOM 761 O O . GLU A 1 96 ? 1.250 3.483 3.038 1.00 88.81 96 GLU A O 1
ATOM 766 N N . ARG A 1 97 ? -0.145 2.310 1.706 1.00 90.19 97 ARG A N 1
ATOM 767 C CA . ARG A 1 97 ? -1.374 2.606 2.470 1.00 90.19 97 ARG A CA 1
ATOM 768 C C . ARG A 1 97 ? -1.271 2.210 3.940 1.00 90.19 97 ARG A C 1
ATOM 770 O O . ARG A 1 97 ? -1.713 2.933 4.825 1.00 90.19 97 ARG A O 1
ATOM 777 N N . ILE A 1 98 ? -0.673 1.057 4.235 1.00 88.44 98 ILE A N 1
ATOM 778 C CA . ILE A 1 98 ? -0.516 0.596 5.621 1.00 88.44 98 ILE A CA 1
ATOM 779 C C . ILE A 1 98 ? 0.392 1.529 6.426 1.00 88.44 98 ILE A C 1
ATOM 781 O O . ILE A 1 98 ? 0.181 1.690 7.629 1.00 88.44 98 ILE A O 1
ATOM 785 N N . LEU A 1 99 ? 1.409 2.111 5.791 1.00 86.12 99 LEU A N 1
ATOM 786 C CA . LEU A 1 99 ? 2.350 3.007 6.455 1.00 86.12 99 LEU A CA 1
ATOM 787 C C . LEU A 1 99 ? 1.821 4.440 6.590 1.00 86.12 99 LEU A C 1
ATOM 789 O O . LEU A 1 99 ? 2.270 5.130 7.505 1.00 86.12 99 LEU A O 1
ATOM 793 N N . SER A 1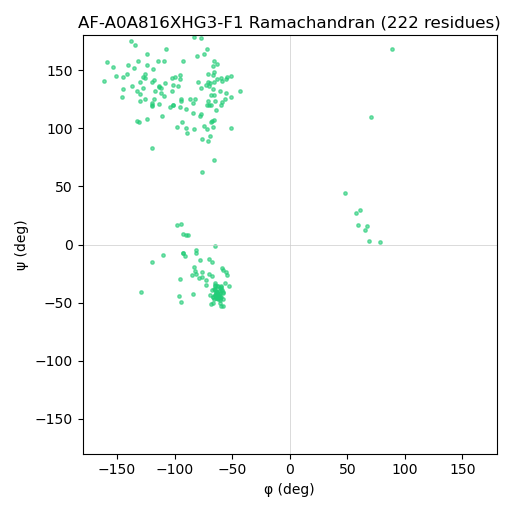 100 ? 0.900 4.873 5.724 1.00 85.25 100 SER A N 1
ATOM 794 C CA . SER A 1 100 ? 0.327 6.227 5.729 1.00 85.25 100 SER A CA 1
ATOM 795 C C . SER A 1 100 ? -1.005 6.346 6.478 1.00 85.25 100 SER A C 1
ATOM 797 O O . SER A 1 100 ? -1.297 7.400 7.037 1.00 85.25 100 SER A O 1
ATOM 799 N N . GLU A 1 101 ? -1.811 5.284 6.518 1.00 86.25 101 GLU A N 1
ATOM 800 C CA . GLU A 1 101 ? -3.154 5.287 7.107 1.00 86.25 101 GLU A CA 1
ATOM 801 C C . GLU A 1 101 ? -3.217 4.477 8.414 1.00 86.25 101 GLU A C 1
ATOM 803 O O . GLU A 1 101 ? -2.447 3.538 8.633 1.00 86.25 101 GLU A O 1
ATOM 808 N N . THR A 1 102 ? -4.209 4.763 9.263 1.00 80.06 102 THR A N 1
ATOM 809 C CA . THR A 1 102 ? -4.508 3.999 10.494 1.00 80.06 102 THR A CA 1
ATOM 810 C C . THR A 1 102 ? -5.551 2.895 10.292 1.00 80.06 102 THR A C 1
ATOM 812 O O . THR A 1 102 ? -5.755 2.066 11.182 1.00 80.06 102 THR A O 1
ATOM 815 N N . THR A 1 103 ? -6.176 2.828 9.111 1.00 86.12 103 THR A N 1
ATOM 816 C CA . THR A 1 103 ? -7.179 1.823 8.724 1.00 86.12 103 THR A CA 1
ATOM 817 C C . THR A 1 103 ? -6.680 0.399 8.992 1.00 86.12 103 THR A C 1
ATOM 819 O O . THR A 1 103 ? -5.487 0.112 8.851 1.00 86.12 103 THR A O 1
ATOM 822 N N . SER A 1 104 ? -7.566 -0.524 9.382 1.00 87.50 104 SER A N 1
ATOM 823 C CA . SER A 1 104 ? -7.157 -1.900 9.700 1.00 87.50 104 SER A CA 1
ATOM 824 C C . SER A 1 104 ? -6.470 -2.574 8.501 1.00 87.50 104 SER A C 1
ATOM 826 O O . SER A 1 104 ? -6.885 -2.405 7.356 1.00 87.50 104 SER A O 1
ATOM 828 N N . ILE A 1 105 ? -5.413 -3.354 8.763 1.00 90.00 105 ILE A N 1
ATOM 829 C CA . ILE A 1 105 ? -4.620 -4.009 7.703 1.00 90.00 105 ILE A CA 1
ATOM 830 C C . ILE A 1 105 ? -5.493 -4.950 6.863 1.00 90.00 105 ILE A C 1
ATOM 832 O O . ILE A 1 105 ? -5.346 -5.006 5.649 1.00 90.00 105 ILE A O 1
ATOM 836 N N . THR A 1 106 ? -6.423 -5.659 7.508 1.00 92.69 106 THR A N 1
ATOM 837 C CA . THR A 1 106 ? -7.386 -6.546 6.839 1.00 92.69 106 THR A CA 1
ATOM 838 C C . THR A 1 106 ? -8.254 -5.769 5.859 1.00 92.69 106 THR A C 1
ATOM 840 O O . THR A 1 106 ? -8.358 -6.155 4.706 1.00 92.69 106 THR A O 1
ATOM 843 N N . LYS A 1 107 ? -8.802 -4.628 6.296 1.00 92.75 107 LYS A N 1
ATOM 844 C CA . LYS A 1 107 ? -9.659 -3.797 5.452 1.00 92.75 107 LYS A CA 1
ATOM 845 C C . LYS A 1 107 ? -8.894 -3.249 4.245 1.00 92.75 107 LYS A C 1
ATOM 847 O O . LYS A 1 107 ? -9.415 -3.295 3.140 1.00 92.75 107 LYS A O 1
ATOM 852 N N . ILE A 1 108 ? -7.654 -2.789 4.439 1.00 93.12 108 ILE A N 1
ATOM 853 C CA . ILE A 1 108 ? -6.797 -2.339 3.327 1.00 93.12 108 ILE A CA 1
ATOM 854 C C . ILE A 1 108 ? -6.568 -3.481 2.331 1.00 93.12 108 ILE A C 1
ATOM 856 O O . ILE A 1 108 ? -6.683 -3.265 1.129 1.00 93.12 108 ILE A O 1
ATOM 860 N N . TYR A 1 109 ? -6.258 -4.685 2.818 1.00 94.12 109 TYR A N 1
ATOM 861 C CA . TYR A 1 109 ? -6.045 -5.851 1.963 1.00 94.12 109 TYR A CA 1
ATOM 862 C C . TYR A 1 109 ? -7.294 -6.173 1.134 1.00 94.12 109 TYR A C 1
ATOM 864 O O . TYR A 1 109 ? -7.204 -6.235 -0.088 1.00 94.12 109 TYR A O 1
ATOM 872 N N . ASP A 1 110 ? -8.455 -6.306 1.779 1.00 93.50 110 ASP A N 1
ATOM 873 C CA . ASP A 1 110 ? -9.709 -6.662 1.107 1.00 93.50 110 ASP A CA 1
ATOM 874 C C . ASP A 1 110 ? -10.108 -5.607 0.061 1.00 93.50 110 ASP A C 1
ATOM 876 O O . ASP A 1 110 ? -10.472 -5.948 -1.063 1.00 93.50 110 ASP A O 1
ATOM 880 N N . GLU A 1 111 ? -9.977 -4.317 0.394 1.00 94.69 111 GLU A N 1
ATOM 881 C CA . GLU A 1 111 ? -10.249 -3.216 -0.535 1.00 94.69 111 GLU A CA 1
ATOM 882 C C . GLU A 1 111 ? -9.305 -3.214 -1.738 1.00 94.69 111 GLU A C 1
ATOM 884 O O . GLU A 1 111 ? -9.747 -3.006 -2.865 1.00 94.69 111 GLU A O 1
ATOM 889 N N . GLU A 1 112 ? -8.000 -3.388 -1.521 1.00 94.50 112 GLU A N 1
ATOM 890 C CA . GLU A 1 112 ? -7.028 -3.338 -2.613 1.00 94.50 112 GLU A CA 1
ATOM 891 C C . GLU A 1 112 ? -7.103 -4.576 -3.504 1.00 94.50 112 GLU A C 1
ATOM 893 O O . GLU A 1 112 ? -6.963 -4.438 -4.715 1.00 94.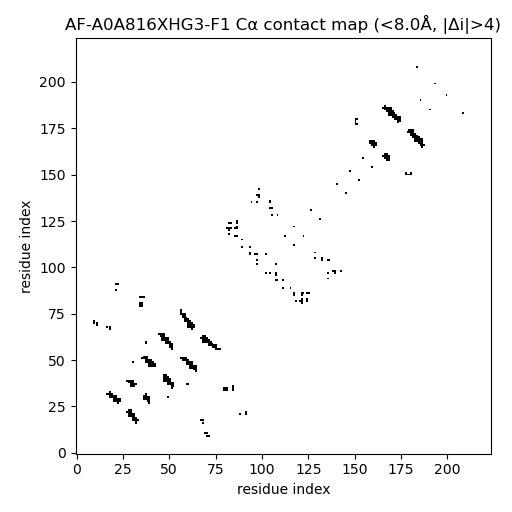50 112 GLU A O 1
ATOM 898 N N . ILE A 1 113 ? -7.397 -5.753 -2.945 1.00 93.38 113 ILE A N 1
ATOM 899 C CA . ILE A 1 113 ? -7.688 -6.955 -3.734 1.00 93.38 113 ILE A CA 1
ATOM 900 C C . ILE A 1 113 ? -8.961 -6.761 -4.558 1.00 93.38 113 ILE A C 1
ATOM 902 O O . ILE A 1 113 ? -8.951 -7.046 -5.748 1.00 93.38 113 ILE A O 1
ATOM 906 N N . ALA A 1 114 ? -10.035 -6.231 -3.965 1.00 92.38 114 ALA A N 1
ATOM 907 C CA . ALA A 1 114 ? -11.291 -6.008 -4.681 1.00 92.38 114 ALA A CA 1
ATOM 908 C C . ALA A 1 114 ? -11.162 -4.968 -5.807 1.00 92.38 114 ALA A C 1
ATOM 910 O O . ALA A 1 114 ? -11.830 -5.079 -6.832 1.00 92.38 114 ALA A O 1
ATOM 911 N N . LYS A 1 115 ? -10.305 -3.953 -5.630 1.00 93.50 115 LYS A N 1
ATOM 912 C CA . LYS A 1 115 ? -10.008 -2.951 -6.668 1.00 93.50 115 LYS A CA 1
ATOM 913 C C . LYS A 1 115 ? -9.078 -3.483 -7.757 1.00 93.50 115 LYS A C 1
ATOM 915 O O . LYS A 1 115 ? -9.087 -2.955 -8.869 1.00 93.50 115 LYS A O 1
ATOM 920 N N . ALA A 1 116 ? -8.219 -4.445 -7.432 1.00 88.50 116 ALA A N 1
ATOM 921 C CA . ALA A 1 116 ? -7.234 -4.967 -8.359 1.00 88.50 116 ALA A CA 1
ATOM 922 C C . ALA A 1 116 ? -7.868 -6.053 -9.239 1.00 88.50 116 ALA A C 1
ATOM 924 O O . ALA A 1 116 ? -8.204 -7.138 -8.772 1.00 88.50 116 ALA A O 1
ATOM 925 N N . ASN A 1 117 ? -7.997 -5.778 -10.538 1.00 88.19 117 ASN A N 1
ATOM 926 C CA . ASN A 1 117 ? -8.418 -6.765 -11.538 1.00 88.19 117 ASN A CA 1
ATOM 927 C C . ASN A 1 117 ? -7.261 -7.724 -11.874 1.00 88.19 117 ASN A C 1
ATOM 929 O O . ASN A 1 117 ? -6.771 -7.738 -13.000 1.00 88.19 117 ASN A O 1
ATOM 933 N N . LEU A 1 118 ? -6.807 -8.479 -10.872 1.00 90.12 118 LEU A N 1
ATOM 934 C CA . LEU A 1 118 ? -5.619 -9.324 -10.951 1.00 90.12 118 LEU A CA 1
ATOM 935 C C . LEU A 1 118 ? -5.784 -10.495 -11.916 1.00 90.12 118 LEU A C 1
ATOM 937 O O . LEU A 1 118 ? -6.842 -11.130 -11.983 1.00 90.12 118 LEU A O 1
ATOM 941 N N . SER A 1 119 ? -4.686 -10.869 -12.574 1.00 92.81 119 SER A N 1
ATOM 942 C CA . SER A 1 119 ? -4.612 -12.152 -13.269 1.00 92.81 119 SER A CA 1
ATOM 943 C C . SER A 1 119 ? -4.748 -13.326 -12.279 1.00 92.81 119 SER A C 1
ATOM 945 O O . SER A 1 119 ? -4.404 -13.230 -11.095 1.00 92.81 119 SER A O 1
ATOM 947 N N . LYS A 1 120 ? -5.202 -14.492 -12.765 1.00 92.94 120 LYS A N 1
ATOM 948 C CA . LYS A 1 120 ? -5.257 -15.719 -11.944 1.00 92.94 120 LYS A CA 1
ATOM 949 C C . LYS A 1 120 ? -3.872 -16.121 -11.422 1.00 92.94 120 LYS A C 1
ATOM 951 O O . LYS A 1 120 ? -3.763 -16.602 -10.296 1.00 92.94 120 LYS A O 1
ATOM 956 N N . GLY A 1 121 ? -2.828 -15.920 -12.230 1.00 92.38 121 GLY A N 1
ATOM 957 C CA . GLY A 1 121 ? -1.448 -16.204 -11.842 1.00 92.38 121 GLY A CA 1
ATOM 958 C C . GLY A 1 121 ? -0.948 -15.235 -10.772 1.00 92.38 121 GLY A C 1
ATOM 959 O O . GLY A 1 121 ? -0.377 -15.664 -9.771 1.00 92.38 121 GLY A O 1
ATOM 960 N N . ALA A 1 122 ? -1.245 -13.940 -10.916 1.00 92.19 122 ALA A N 1
ATOM 961 C CA . ALA A 1 122 ? -0.880 -12.920 -9.938 1.00 92.19 122 ALA A CA 1
ATOM 962 C C . ALA A 1 122 ? -1.578 -13.148 -8.588 1.00 92.19 122 ALA A C 1
ATOM 964 O O . ALA A 1 122 ? -0.937 -13.065 -7.537 1.00 92.19 122 ALA A O 1
ATOM 965 N N . ALA A 1 123 ? -2.866 -13.507 -8.612 1.00 92.31 123 ALA A N 1
ATOM 966 C CA . ALA A 1 123 ? -3.637 -13.841 -7.417 1.00 92.31 123 ALA A CA 1
ATOM 967 C C . ALA A 1 123 ? -3.051 -15.040 -6.652 1.00 92.31 123 ALA A C 1
ATOM 969 O O . ALA A 1 123 ? -3.013 -15.015 -5.425 1.00 92.31 123 ALA A O 1
ATOM 970 N N . ALA A 1 124 ? -2.534 -16.052 -7.357 1.00 93.25 124 ALA A N 1
ATOM 971 C CA . ALA A 1 124 ? -1.901 -17.219 -6.739 1.00 93.25 124 ALA A CA 1
ATOM 972 C C . ALA A 1 124 ? -0.545 -16.906 -6.072 1.00 93.25 124 ALA A C 1
ATOM 974 O O . ALA A 1 124 ? -0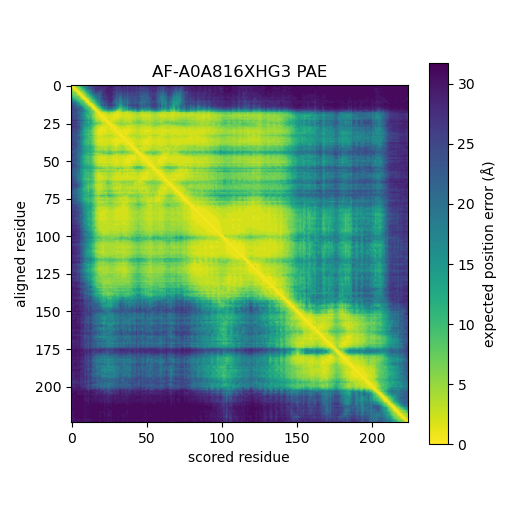.133 -17.609 -5.153 1.00 93.25 124 ALA A O 1
ATOM 975 N N . ILE A 1 125 ? 0.154 -15.861 -6.526 1.00 93.69 125 ILE A N 1
ATOM 976 C CA . ILE A 1 125 ? 1.441 -15.416 -5.961 1.00 93.69 125 ILE A CA 1
ATOM 977 C C . ILE A 1 125 ? 1.234 -14.537 -4.718 1.00 93.69 125 ILE A C 1
ATOM 979 O O . ILE A 1 125 ? 2.150 -14.366 -3.905 1.00 93.69 125 ILE A O 1
ATOM 983 N N . LEU A 1 126 ? 0.063 -13.913 -4.579 1.00 91.69 126 LEU A N 1
ATOM 984 C CA . LEU A 1 126 ? -0.203 -13.016 -3.464 1.00 91.69 126 LEU A CA 1
ATOM 985 C C . LEU A 1 126 ? -0.301 -13.784 -2.140 1.00 91.69 126 LEU A C 1
ATOM 987 O O . LEU A 1 126 ? -0.905 -14.852 -2.079 1.00 91.69 126 LEU A O 1
ATOM 991 N N . PRO A 1 127 ? 0.274 -13.230 -1.057 1.00 88.81 127 PRO A N 1
ATOM 992 C CA . PRO A 1 127 ? 0.159 -13.833 0.259 1.00 88.81 127 PRO A CA 1
ATOM 993 C C . PRO A 1 127 ? -1.288 -13.779 0.735 1.00 88.81 127 PRO A C 1
ATOM 995 O O . PRO A 1 127 ? -2.038 -12.856 0.394 1.00 88.81 127 PRO A O 1
ATOM 998 N N . THR A 1 128 ? -1.649 -14.716 1.604 1.00 91.31 128 THR A N 1
ATOM 999 C CA . THR A 1 128 ? -2.954 -14.695 2.267 1.00 91.31 128 THR A CA 1
ATOM 1000 C C . THR A 1 128 ? -3.073 -13.487 3.199 1.00 91.31 128 THR A C 1
ATOM 1002 O O . THR A 1 128 ? -2.077 -12.955 3.701 1.00 91.31 128 THR A O 1
ATOM 1005 N N . VAL A 1 129 ? -4.304 -13.070 3.507 1.00 91.12 129 VAL A N 1
ATOM 1006 C CA . VAL A 1 129 ? -4.558 -11.951 4.432 1.00 91.12 129 VAL A CA 1
ATOM 1007 C C . VAL A 1 129 ? -3.914 -12.161 5.811 1.00 91.12 129 VAL A C 1
ATOM 1009 O O . VAL A 1 129 ? -3.461 -11.205 6.442 1.00 91.12 129 VAL A O 1
ATOM 1012 N N . ILE A 1 130 ? -3.825 -13.412 6.276 1.00 90.75 130 ILE A N 1
ATOM 1013 C CA . ILE A 1 130 ? -3.232 -13.770 7.571 1.00 90.75 130 ILE A CA 1
ATOM 1014 C C . ILE A 1 130 ? -1.718 -13.529 7.546 1.00 90.75 130 ILE A C 1
ATOM 1016 O O . ILE A 1 130 ? -1.181 -12.835 8.416 1.00 90.75 130 ILE A O 1
ATOM 1020 N N . GLU A 1 131 ? -1.034 -14.054 6.529 1.00 88.56 131 GLU A N 1
ATOM 1021 C CA . GLU A 1 131 ? 0.408 -13.869 6.341 1.00 88.56 131 GLU A CA 1
ATOM 1022 C C . GLU A 1 131 ? 0.750 -12.395 6.137 1.00 88.56 131 GLU A C 1
ATOM 1024 O O . GLU A 1 131 ? 1.677 -11.862 6.760 1.00 88.56 131 GLU A O 1
ATOM 1029 N N . TYR A 1 132 ? -0.039 -11.708 5.308 1.00 89.12 132 TYR A N 1
ATOM 1030 C CA . TYR A 1 132 ? 0.160 -10.298 5.021 1.00 89.12 132 TYR A CA 1
ATOM 1031 C C . TYR A 1 132 ? 0.009 -9.448 6.286 1.00 89.12 132 TYR A C 1
ATOM 1033 O O . TYR A 1 132 ? 0.883 -8.632 6.593 1.00 89.12 132 TYR A O 1
ATOM 1041 N N . ARG A 1 133 ? -1.028 -9.703 7.096 1.00 89.25 133 ARG A N 1
ATOM 1042 C CA . ARG A 1 133 ? -1.238 -9.031 8.386 1.00 89.25 133 ARG A CA 1
ATOM 1043 C C . ARG A 1 133 ? -0.059 -9.229 9.334 1.00 89.25 133 ARG A C 1
ATOM 1045 O O . ARG A 1 133 ? 0.401 -8.251 9.926 1.00 89.25 133 ARG A O 1
ATOM 1052 N N . SER A 1 134 ? 0.442 -10.455 9.478 1.00 85.50 134 SER A N 1
ATOM 1053 C CA . SER A 1 134 ? 1.578 -10.759 10.362 1.00 85.50 134 SER A CA 1
ATOM 1054 C C . SER A 1 134 ? 2.839 -9.987 9.955 1.00 85.50 134 SER A C 1
ATOM 1056 O O . SER A 1 134 ? 3.483 -9.336 10.786 1.00 85.50 134 SER A O 1
ATOM 1058 N N . ASN A 1 135 ? 3.147 -9.976 8.655 1.00 84.00 135 ASN A N 1
ATOM 1059 C CA . ASN A 1 135 ? 4.311 -9.282 8.109 1.00 84.00 135 ASN A CA 1
ATOM 1060 C C . ASN A 1 135 ? 4.194 -7.758 8.241 1.00 84.00 135 ASN A C 1
ATOM 1062 O O . ASN A 1 135 ? 5.141 -7.090 8.666 1.00 84.00 135 ASN A O 1
ATOM 1066 N N . MET A 1 136 ? 3.026 -7.203 7.918 1.00 86.94 136 MET A N 1
ATOM 1067 C CA . MET A 1 136 ? 2.814 -5.757 7.892 1.00 86.94 136 MET A CA 1
ATOM 1068 C C . MET A 1 136 ? 2.613 -5.149 9.281 1.00 86.94 136 MET A C 1
ATOM 1070 O O . MET A 1 136 ? 3.037 -4.018 9.508 1.00 86.94 136 MET A O 1
ATOM 1074 N N . SER A 1 137 ? 2.072 -5.895 10.249 1.00 81.38 137 SER A N 1
ATOM 1075 C CA . SER A 1 137 ? 1.937 -5.412 11.634 1.00 81.38 137 SER A CA 1
ATOM 1076 C C . SER A 1 137 ? 3.296 -5.046 12.233 1.00 81.38 137 SER A C 1
ATOM 1078 O O . SER A 1 137 ? 3.430 -4.023 12.898 1.00 81.38 137 SER A O 1
ATOM 1080 N N . LYS A 1 138 ? 4.341 -5.836 11.945 1.00 77.69 138 LYS A N 1
ATOM 1081 C CA . LYS A 1 138 ? 5.716 -5.534 12.378 1.00 77.69 138 LYS A CA 1
ATOM 1082 C C . LYS A 1 138 ? 6.238 -4.236 11.762 1.00 77.69 138 LYS A C 1
ATOM 1084 O O . LYS A 1 138 ? 6.892 -3.464 12.457 1.00 77.69 138 LYS A O 1
ATOM 1089 N N . ALA A 1 139 ? 5.953 -4.007 10.479 1.00 77.56 139 ALA A N 1
ATOM 1090 C CA . ALA A 1 139 ? 6.343 -2.786 9.782 1.00 77.56 139 ALA A CA 1
ATOM 1091 C C . ALA A 1 139 ? 5.602 -1.566 10.345 1.00 77.56 139 ALA A C 1
ATOM 1093 O O . ALA A 1 139 ? 6.239 -0.563 10.655 1.00 77.56 139 ALA A O 1
ATOM 1094 N N . ARG A 1 140 ? 4.287 -1.684 10.570 1.00 78.75 140 ARG A N 1
ATOM 1095 C CA . ARG A 1 140 ? 3.451 -0.605 11.103 1.00 78.75 140 ARG A CA 1
ATOM 1096 C C . ARG A 1 140 ? 3.824 -0.218 12.531 1.00 78.75 140 ARG A C 1
ATOM 1098 O O . ARG A 1 140 ? 3.832 0.966 12.841 1.00 78.75 140 ARG A O 1
ATOM 1105 N N . ARG A 1 141 ? 4.228 -1.173 13.379 1.00 72.88 141 ARG A N 1
ATOM 1106 C CA . ARG A 1 141 ? 4.707 -0.891 14.749 1.00 72.88 141 ARG A CA 1
ATOM 1107 C C . ARG A 1 141 ? 5.901 0.063 14.813 1.00 72.88 141 ARG A C 1
ATOM 1109 O O . ARG A 1 141 ? 6.096 0.671 15.852 1.00 72.88 141 ARG A O 1
ATOM 1116 N N . LYS A 1 142 ? 6.680 0.220 13.736 1.00 70.50 142 LYS A N 1
ATOM 1117 C CA . LYS A 1 142 ? 7.731 1.251 13.686 1.00 70.50 142 LYS A CA 1
ATOM 1118 C C . LYS A 1 142 ? 7.162 2.675 13.669 1.00 70.50 142 LYS A C 1
ATOM 1120 O O . LYS A 1 142 ? 7.830 3.582 14.141 1.00 70.50 142 LYS A O 1
ATOM 1125 N N . ASN A 1 143 ? 5.945 2.840 13.151 1.00 67.44 143 ASN A N 1
ATOM 1126 C CA . ASN A 1 143 ? 5.262 4.125 12.992 1.00 67.44 143 ASN A CA 1
ATOM 1127 C C . ASN A 1 143 ? 4.064 4.292 13.941 1.00 67.44 143 ASN A C 1
ATOM 1129 O O . ASN A 1 143 ? 3.482 5.368 14.002 1.00 67.44 143 ASN A O 1
ATOM 1133 N N . THR A 1 144 ? 3.651 3.236 14.647 1.00 64.81 144 THR A N 1
ATOM 1134 C CA . THR A 1 144 ? 2.517 3.290 15.582 1.00 64.81 144 THR A CA 1
ATOM 1135 C C . THR A 1 144 ? 3.064 3.486 16.992 1.00 64.81 144 THR A C 1
ATOM 1137 O O . THR A 1 144 ? 4.030 2.798 17.333 1.00 64.81 144 THR A O 1
ATOM 1140 N N . PRO A 1 145 ? 2.476 4.369 17.819 1.00 64.75 145 PRO A N 1
ATOM 1141 C CA . PRO A 1 145 ? 2.899 4.518 19.204 1.00 64.75 145 PRO A CA 1
ATOM 1142 C C . PRO A 1 145 ? 2.847 3.172 19.930 1.00 64.75 145 PRO A C 1
ATOM 1144 O O . PRO A 1 145 ? 1.967 2.340 19.685 1.00 64.75 145 PRO A O 1
ATOM 1147 N N . VAL A 1 146 ? 3.827 2.953 20.806 1.00 66.00 146 VAL A N 1
ATOM 1148 C CA . VAL A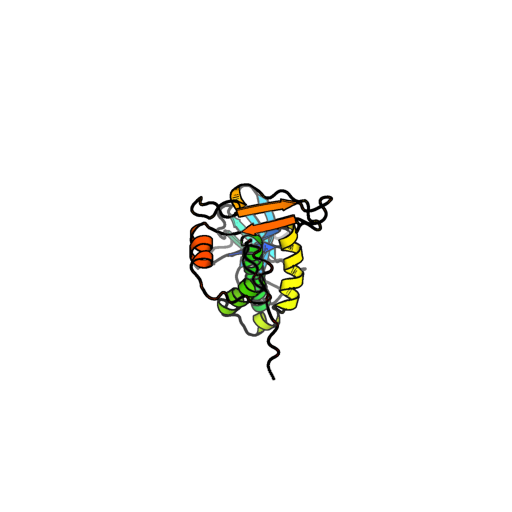 1 146 ? 3.880 1.762 21.652 1.00 66.00 146 VAL A CA 1
ATOM 1149 C C . VAL A 1 146 ? 2.610 1.741 22.492 1.00 66.00 146 VAL A C 1
ATOM 1151 O O . VAL A 1 146 ? 2.329 2.702 23.203 1.00 66.00 146 VAL A O 1
ATOM 1154 N N . ILE A 1 147 ? 1.840 0.655 22.393 1.00 67.88 147 ILE A N 1
ATOM 1155 C CA . ILE A 1 147 ? 0.693 0.440 23.275 1.00 67.88 147 ILE A CA 1
ATOM 1156 C C . ILE A 1 147 ? 1.246 0.422 24.704 1.00 67.88 147 ILE A C 1
ATOM 1158 O O . ILE A 1 147 ? 2.105 -0.423 24.982 1.00 67.88 147 ILE A O 1
ATOM 1162 N N . PRO A 1 148 ? 0.809 1.333 25.591 1.00 67.06 148 PRO A N 1
ATOM 1163 C CA . PRO A 1 148 ? 1.293 1.357 26.960 1.00 67.06 148 PRO A CA 1
ATOM 1164 C C . PRO A 1 148 ? 1.055 -0.004 27.613 1.00 67.06 148 PRO A C 1
ATOM 1166 O O . PRO A 1 148 ? -0.060 -0.521 27.615 1.00 67.06 148 PRO A O 1
ATOM 1169 N N . SER A 1 149 ? 2.112 -0.607 28.152 1.00 66.75 149 SER A N 1
ATOM 1170 C CA . SER A 1 149 ? 2.018 -1.877 28.8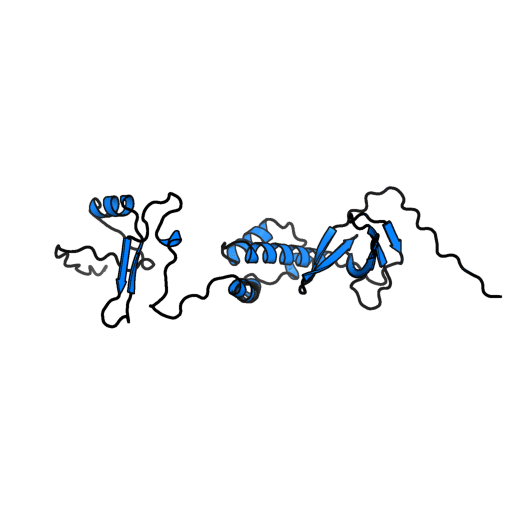83 1.00 66.75 149 SER A CA 1
ATOM 1171 C C . SER A 1 149 ? 1.568 -1.687 30.334 1.00 66.75 149 SER A C 1
ATOM 1173 O O . SER A 1 149 ? 1.400 -2.666 31.055 1.00 66.75 149 SER A O 1
ATOM 1175 N N . GLY A 1 150 ? 1.421 -0.435 30.773 1.00 72.00 150 GLY A N 1
ATOM 1176 C CA . GLY A 1 150 ? 1.071 -0.055 32.132 1.00 72.00 150 GLY A CA 1
ATOM 1177 C C . GLY A 1 150 ? -0.012 1.015 32.171 1.00 72.00 150 GLY A C 1
ATOM 1178 O O . GLY A 1 150 ? -0.403 1.591 31.159 1.00 72.00 150 GLY A O 1
ATOM 1179 N N . VAL A 1 151 ? -0.490 1.265 33.383 1.00 73.38 151 VAL A N 1
ATOM 1180 C CA . VAL A 1 151 ? -1.641 2.129 33.668 1.00 73.38 151 VAL A CA 1
ATOM 1181 C C . VAL A 1 151 ? -1.250 3.616 33.719 1.00 73.38 151 VAL A C 1
ATOM 1183 O O . VAL A 1 151 ? -2.082 4.505 33.546 1.00 73.38 151 VAL A O 1
ATOM 1186 N N . VAL A 1 152 ? 0.045 3.880 33.902 1.00 73.62 152 VAL A N 1
ATOM 1187 C CA . VAL A 1 152 ? 0.646 5.214 33.927 1.00 73.62 152 VAL A CA 1
ATOM 1188 C C . VAL A 1 152 ? 1.140 5.553 32.521 1.00 73.62 152 VAL A C 1
ATOM 1190 O O . VAL A 1 152 ? 2.138 5.000 32.061 1.00 73.62 152 VAL A O 1
ATOM 1193 N N . PHE A 1 153 ? 0.418 6.433 31.831 1.00 78.44 153 PHE A N 1
ATOM 1194 C CA . PHE A 1 153 ? 0.815 7.000 30.542 1.00 78.44 153 PHE A CA 1
ATOM 1195 C C . PHE A 1 153 ? 0.212 8.395 30.379 1.00 78.44 153 PHE A C 1
ATOM 1197 O O . PHE A 1 153 ? -0.917 8.633 30.805 1.00 78.44 153 PHE A O 1
ATOM 1204 N N . ASP A 1 154 ? 0.925 9.309 29.736 1.00 81.69 154 ASP A N 1
ATOM 1205 C CA . ASP A 1 154 ? 0.389 10.643 29.470 1.00 81.69 154 ASP A CA 1
ATOM 1206 C C . ASP A 1 154 ? -0.602 10.587 28.303 1.00 81.69 154 ASP A C 1
ATOM 1208 O O . ASP A 1 154 ? -0.347 9.930 27.289 1.00 81.69 154 ASP A O 1
ATOM 1212 N N . ILE A 1 155 ? -1.753 11.248 28.455 1.00 81.88 155 ILE A N 1
ATOM 1213 C CA . ILE A 1 155 ? -2.718 11.432 27.367 1.00 81.88 155 ILE A CA 1
ATOM 1214 C C . ILE A 1 155 ? -2.422 12.798 26.745 1.00 81.88 155 ILE A C 1
ATOM 1216 O O . ILE A 1 155 ? -2.503 13.802 27.444 1.00 81.88 155 ILE A O 1
ATOM 1220 N N . PRO A 1 156 ? -2.045 12.865 25.459 1.00 82.81 156 PRO A N 1
ATOM 1221 C CA . PRO A 1 156 ? -1.868 14.142 24.782 1.00 82.81 156 PRO A CA 1
ATOM 1222 C C . PRO A 1 156 ? -3.153 14.978 24.755 1.00 82.81 156 PRO A C 1
ATOM 1224 O O . PRO A 1 156 ? -4.228 14.438 24.501 1.00 82.81 156 PRO A O 1
ATOM 1227 N N . GLU A 1 157 ? -3.017 16.301 24.881 1.00 81.44 157 GLU A N 1
ATOM 1228 C CA . GLU A 1 157 ? -4.135 17.262 24.917 1.00 81.44 157 GLU A CA 1
ATOM 1229 C C . GLU A 1 157 ? -5.102 17.112 23.727 1.00 81.44 157 GLU A C 1
ATOM 1231 O O . GLU A 1 157 ? -6.318 17.216 23.870 1.00 81.44 157 GLU A O 1
ATOM 1236 N N . PHE A 1 158 ? -4.586 16.773 22.541 1.00 81.75 158 PHE A N 1
ATOM 1237 C CA . PHE A 1 158 ? -5.415 16.588 21.346 1.00 81.75 158 PHE A CA 1
ATOM 1238 C C . PHE A 1 158 ? -6.357 15.370 21.411 1.00 81.75 158 PHE A C 1
ATOM 1240 O O . PHE A 1 158 ? -7.275 15.279 20.601 1.00 81.75 158 PHE A O 1
ATOM 1247 N N . TYR A 1 159 ? -6.155 14.438 22.350 1.00 80.06 159 TYR A N 1
ATOM 1248 C CA . TYR A 1 159 ? -7.092 13.341 22.630 1.00 80.06 159 TYR A CA 1
ATOM 1249 C C . TYR A 1 159 ? -8.121 13.691 23.710 1.00 80.06 159 TYR A C 1
ATOM 1251 O O . TYR A 1 159 ? -9.078 12.942 23.910 1.00 80.06 159 TYR A O 1
ATOM 1259 N N . GLU A 1 160 ? -7.952 14.816 24.405 1.00 84.12 160 GLU A N 1
ATOM 1260 C CA . GLU A 1 160 ? -8.906 15.274 25.417 1.00 84.12 160 GLU A CA 1
ATOM 1261 C C . GLU A 1 160 ? -10.142 15.928 24.793 1.00 84.12 160 GLU A C 1
ATOM 1263 O O . GLU A 1 160 ? -11.165 16.108 25.462 1.00 84.12 160 GLU A O 1
ATOM 1268 N N . GLN A 1 161 ? -10.070 16.243 23.497 1.00 87.00 161 GLN A N 1
ATOM 1269 C CA . GLN A 1 161 ? -11.097 16.949 22.746 1.00 87.00 161 GLN A CA 1
ATOM 1270 C C . GLN A 1 161 ? -11.553 16.155 21.513 1.00 87.00 161 GLN A C 1
ATOM 1272 O O . GLN A 1 161 ? -10.834 15.335 20.947 1.00 87.00 161 GLN A O 1
ATOM 1277 N N . THR A 1 162 ? -12.785 16.410 21.085 1.00 83.25 162 THR A N 1
ATOM 1278 C CA . THR A 1 162 ? -13.321 15.965 19.793 1.00 83.25 162 THR A CA 1
ATOM 1279 C C . THR A 1 162 ? -12.694 16.750 18.637 1.00 83.25 162 THR A C 1
ATOM 1281 O O . THR A 1 162 ? -12.107 17.812 18.833 1.00 83.25 162 THR A O 1
ATOM 1284 N N . LEU A 1 163 ? -12.911 16.292 17.398 1.00 83.12 163 LEU A N 1
ATOM 1285 C CA . LEU A 1 163 ? -12.511 17.024 16.183 1.00 83.12 163 LEU A CA 1
ATOM 1286 C C . LEU A 1 163 ? -13.141 18.426 16.073 1.00 83.12 163 LEU A C 1
ATOM 1288 O O . LEU A 1 163 ? -12.640 19.272 15.342 1.00 83.12 163 LEU A O 1
ATOM 1292 N N . SER A 1 164 ? -14.239 18.667 16.793 1.00 84.94 164 SER A N 1
ATOM 1293 C CA . SER A 1 164 ? -14.929 19.955 16.907 1.00 84.94 164 SER A CA 1
ATOM 1294 C C . SER A 1 164 ? -14.496 20.777 18.131 1.00 84.94 164 SER A C 1
ATOM 1296 O O . SER A 1 164 ? -15.232 21.667 18.550 1.00 84.94 164 SER A O 1
ATOM 1298 N N . CYS A 1 165 ? -13.348 20.463 18.741 1.00 81.69 165 CYS A N 1
ATOM 1299 C CA . CYS A 1 165 ? -12.794 21.144 19.922 1.00 81.69 165 CYS A CA 1
ATOM 1300 C C . CYS A 1 165 ? -13.722 21.147 21.152 1.00 81.69 165 CYS A C 1
ATOM 1302 O O . CYS A 1 165 ? -13.673 22.045 21.990 1.00 81.69 165 CYS A O 1
ATOM 1304 N N . GLN A 1 166 ? -14.599 20.147 21.268 1.00 83.75 166 GLN A N 1
ATOM 1305 C CA . GLN A 1 166 ? -15.421 19.946 22.465 1.00 83.75 166 GLN A CA 1
ATOM 1306 C C . GLN A 1 166 ? -14.757 18.941 23.395 1.00 83.75 166 GLN A C 1
ATOM 1308 O O . GLN A 1 166 ? -14.176 17.967 22.919 1.00 83.75 166 GLN A O 1
ATOM 1313 N N . ARG A 1 167 ? -14.907 19.134 24.706 1.00 83.44 167 ARG A N 1
ATOM 1314 C CA . ARG A 1 167 ? -14.388 18.223 25.731 1.00 83.44 167 ARG A CA 1
ATOM 1315 C C . ARG A 1 167 ? -14.895 16.796 25.511 1.00 83.44 167 ARG A C 1
ATOM 1317 O O . ARG A 1 167 ? -16.094 16.578 25.335 1.00 83.44 167 ARG A O 1
ATOM 1324 N N . PHE A 1 168 ? -13.971 15.842 25.524 1.00 87.06 168 PHE A N 1
ATOM 1325 C CA . PHE A 1 168 ? -14.251 14.431 25.275 1.00 87.06 168 PHE A CA 1
ATOM 1326 C C . PHE A 1 168 ? -13.676 13.516 26.353 1.00 87.06 168 PHE A C 1
ATOM 1328 O O . PHE A 1 168 ? -14.365 12.595 26.785 1.00 87.06 168 PHE A O 1
ATOM 1335 N N . LEU A 1 169 ? -12.459 13.776 26.842 1.00 86.75 169 LEU A N 1
ATOM 1336 C CA . LEU A 1 169 ? -11.970 13.132 28.060 1.00 86.75 169 LEU A CA 1
ATOM 1337 C C . LEU A 1 169 ? -12.687 13.770 29.257 1.00 86.75 169 LEU A C 1
ATOM 1339 O O . LEU A 1 169 ? -12.404 14.896 29.657 1.00 86.75 169 LEU A O 1
ATOM 1343 N N . PHE A 1 170 ? -13.684 13.065 29.784 1.00 83.62 170 PHE A N 1
ATOM 1344 C CA . PHE A 1 170 ? -14.554 13.561 30.844 1.00 83.62 170 PHE A CA 1
ATOM 1345 C C . PHE A 1 170 ? -13.938 13.349 32.230 1.00 83.62 170 PHE A C 1
ATOM 1347 O O . 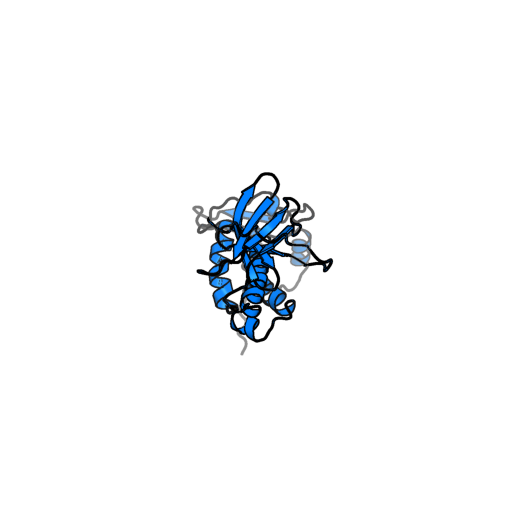PHE A 1 170 ? -14.018 14.241 33.073 1.00 83.62 170 PHE A O 1
ATOM 1354 N N . ILE A 1 171 ? -13.337 12.177 32.465 1.00 84.12 171 ILE A N 1
ATOM 1355 C CA . ILE A 1 171 ? -12.694 11.804 33.732 1.00 84.12 171 ILE A CA 1
ATOM 1356 C C . ILE A 1 171 ? -11.365 11.110 33.443 1.00 84.12 171 ILE A C 1
ATOM 1358 O O . ILE A 1 171 ? -11.309 10.199 32.617 1.00 84.12 171 ILE A O 1
ATOM 1362 N N . ASP A 1 172 ? -10.343 11.489 34.207 1.00 86.06 172 ASP A N 1
ATOM 1363 C CA . ASP A 1 172 ? -9.078 10.777 34.347 1.00 86.06 172 ASP A CA 1
ATOM 1364 C C . ASP A 1 172 ? -8.725 10.669 35.840 1.00 86.06 172 ASP A C 1
ATOM 1366 O O . ASP A 1 172 ? -8.410 11.666 36.491 1.00 86.06 172 ASP A O 1
ATOM 1370 N N . LEU A 1 173 ? -8.869 9.472 36.417 1.00 84.06 173 LEU A N 1
ATOM 1371 C CA . LEU A 1 173 ? -8.697 9.242 37.854 1.00 84.06 173 LEU A CA 1
ATOM 1372 C C . LEU A 1 173 ? -7.764 8.074 38.134 1.00 84.06 173 LEU A C 1
ATOM 1374 O O . LEU A 1 173 ? -8.059 6.936 37.776 1.00 84.06 173 LEU A O 1
ATOM 1378 N N . PHE A 1 174 ? -6.707 8.329 38.899 1.00 82.19 174 PHE A N 1
ATOM 1379 C CA . PHE A 1 174 ? -5.871 7.283 39.479 1.00 82.19 174 PHE A CA 1
ATOM 1380 C C . PHE A 1 174 ? -6.491 6.772 40.786 1.00 82.19 174 PHE A C 1
ATOM 13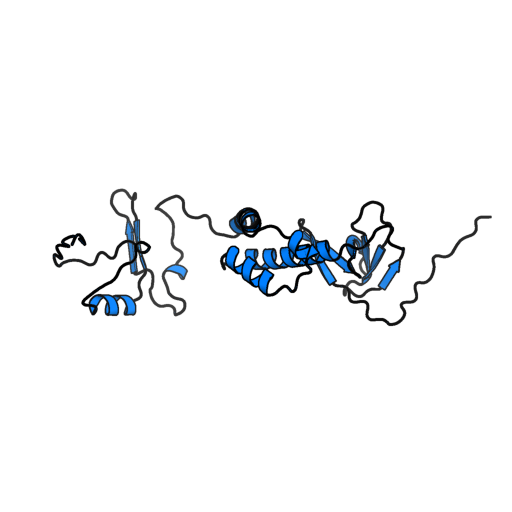82 O O . PHE A 1 174 ? -6.709 7.532 41.732 1.00 82.19 174 PHE A O 1
ATOM 1389 N N . MET A 1 175 ? -6.778 5.471 40.856 1.00 79.31 175 MET A N 1
ATOM 1390 C CA . MET A 1 175 ? -7.212 4.810 42.086 1.00 79.31 175 MET A CA 1
ATOM 1391 C C . MET A 1 175 ? -6.011 4.433 42.972 1.00 79.31 175 MET A C 1
ATOM 1393 O O . MET A 1 175 ? -4.849 4.689 42.648 1.00 79.31 175 MET A O 1
ATOM 1397 N N . LYS A 1 176 ? -6.300 3.851 44.146 1.00 67.81 176 LYS A N 1
ATOM 1398 C CA . LYS A 1 176 ? -5.336 3.598 45.231 1.00 67.81 176 LYS A CA 1
ATOM 1399 C C . LYS A 1 176 ? -3.989 3.056 44.726 1.00 67.81 176 LYS A C 1
ATOM 1401 O O . LYS A 1 176 ? -3.930 2.094 43.970 1.00 67.81 176 LYS A O 1
ATOM 1406 N N . ARG A 1 177 ? -2.905 3.665 45.226 1.00 65.19 177 ARG A N 1
ATOM 1407 C CA . ARG A 1 177 ? -1.495 3.332 44.934 1.00 65.19 177 ARG A CA 1
ATOM 1408 C C . ARG A 1 177 ? -1.088 3.426 43.451 1.00 65.19 177 ARG A C 1
ATOM 1410 O O . ARG A 1 177 ? -0.048 2.882 43.098 1.00 65.19 177 ARG A O 1
ATOM 1417 N N . GLY A 1 178 ? -1.865 4.106 42.598 1.00 63.03 178 GLY A N 1
ATOM 1418 C CA . GLY A 1 178 ? -1.527 4.298 41.179 1.00 63.03 178 GLY A CA 1
ATOM 1419 C C . GLY A 1 178 ? -1.557 3.008 40.355 1.00 63.03 178 GLY A C 1
ATOM 1420 O O . GLY A 1 178 ? -0.983 2.964 39.271 1.00 63.03 178 GLY A O 1
ATOM 1421 N N . GLN A 1 179 ? -2.187 1.952 40.882 1.00 67.69 179 GLN A N 1
ATOM 1422 C CA . GLN A 1 179 ? -2.250 0.647 40.223 1.00 67.69 179 GLN A CA 1
ATOM 1423 C C . GLN A 1 179 ? -3.391 0.562 39.208 1.00 67.69 179 GLN A C 1
ATOM 1425 O O . GLN A 1 179 ? -3.244 -0.156 38.228 1.00 67.69 179 GLN A O 1
ATOM 1430 N N . ASP A 1 180 ? -4.460 1.344 39.390 1.00 77.75 180 ASP A N 1
ATOM 1431 C CA . ASP A 1 180 ? -5.590 1.411 38.463 1.00 77.75 180 ASP A CA 1
ATOM 1432 C C . ASP A 1 180 ? -5.875 2.868 38.067 1.00 77.75 180 ASP A C 1
ATOM 1434 O O . ASP A 1 180 ? -5.771 3.774 38.896 1.00 77.75 180 ASP A O 1
ATOM 1438 N N . ARG A 1 181 ? -6.272 3.095 36.812 1.00 82.31 181 ARG A N 1
ATOM 1439 C CA . ARG A 1 181 ? -6.674 4.397 36.263 1.00 82.31 181 ARG A CA 1
ATOM 1440 C C . ARG A 1 181 ? -8.005 4.234 35.552 1.00 82.31 181 ARG A C 1
ATOM 1442 O O . ARG A 1 181 ? -8.168 3.329 34.737 1.00 82.31 181 ARG A O 1
ATOM 1449 N N . ILE A 1 182 ? -8.954 5.098 35.876 1.00 83.12 182 ILE A N 1
ATOM 1450 C CA . ILE A 1 182 ? -10.266 5.157 35.243 1.00 83.12 182 ILE A CA 1
ATOM 1451 C C . ILE A 1 182 ? -10.243 6.311 34.250 1.00 83.12 182 ILE A C 1
ATOM 1453 O O . ILE A 1 182 ? -10.060 7.461 34.642 1.00 83.12 182 ILE A O 1
ATOM 1457 N N . LEU A 1 183 ? -10.468 5.981 32.982 1.00 84.38 183 LEU A N 1
ATOM 1458 C CA . LEU A 1 183 ? -10.675 6.942 31.908 1.00 84.38 183 LEU A CA 1
ATOM 1459 C C . LEU A 1 183 ? -12.137 6.888 31.482 1.00 84.38 183 LEU A C 1
ATOM 1461 O O . LEU A 1 183 ? -12.652 5.810 31.181 1.00 84.38 183 LEU A O 1
ATOM 1465 N N . VAL A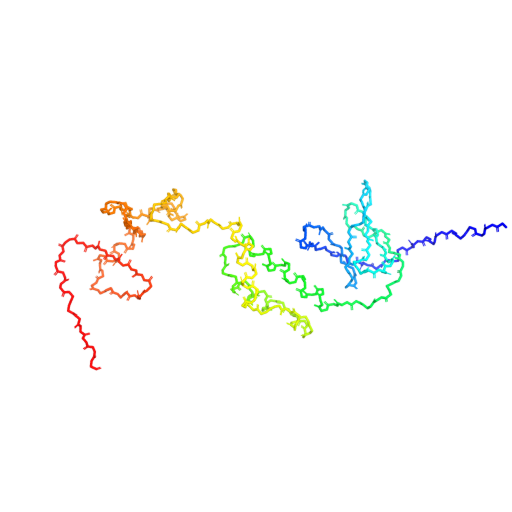 1 184 ? -12.801 8.039 31.441 1.00 84.50 184 VAL A N 1
ATOM 1466 C CA . VAL A 1 184 ? -14.162 8.158 30.907 1.00 84.50 184 VAL A CA 1
ATOM 1467 C C . VAL A 1 184 ? -14.133 9.116 29.736 1.00 84.50 184 VAL A C 1
ATOM 1469 O O . VAL A 1 184 ? -13.798 10.287 29.899 1.00 84.50 184 VAL A O 1
ATOM 1472 N N . PHE A 1 185 ? -14.525 8.617 28.570 1.00 84.44 185 PHE A N 1
ATOM 1473 C CA . PHE A 1 185 ? -14.688 9.412 27.361 1.00 84.44 185 PHE A CA 1
ATOM 1474 C C . PHE A 1 185 ? -16.175 9.643 27.115 1.00 84.44 185 PHE A C 1
ATOM 1476 O O . PHE A 1 185 ? -16.928 8.683 26.949 1.00 84.44 185 PHE A O 1
ATOM 1483 N N . SER A 1 186 ? -16.607 10.899 27.130 1.00 84.50 186 SER A N 1
ATOM 1484 C CA . SER A 1 186 ? -17.984 11.285 26.836 1.00 84.50 186 SER A CA 1
ATOM 1485 C C . SER A 1 186 ? -18.057 12.769 26.494 1.00 84.50 186 SER A C 1
ATOM 1487 O O . SER A 1 186 ? -17.430 13.591 27.159 1.00 84.50 186 SER A O 1
ATOM 1489 N N . SER A 1 187 ? -18.883 13.121 25.512 1.00 84.19 187 SER A N 1
ATOM 1490 C CA . SER A 1 187 ? -19.327 14.502 25.312 1.00 84.19 187 SER A CA 1
ATOM 1491 C C . SER A 1 187 ? -20.470 14.856 26.269 1.00 84.19 187 SER A C 1
ATOM 1493 O O . SER A 1 187 ? -21.154 13.973 26.802 1.00 84.19 187 SER A O 1
ATOM 1495 N N . ASP A 1 188 ? -20.724 16.152 26.454 1.00 84.12 188 ASP A N 1
ATOM 1496 C CA . ASP A 1 188 ? -21.834 16.626 27.292 1.00 84.12 188 ASP A CA 1
ATOM 1497 C C . ASP A 1 188 ? -23.199 16.176 26.740 1.00 84.12 188 ASP A C 1
ATOM 1499 O O . ASP A 1 188 ? -24.086 15.789 27.500 1.00 84.12 188 ASP A O 1
ATOM 1503 N N . GLN A 1 189 ? -23.350 16.130 25.411 1.00 85.19 189 GLN A N 1
ATOM 1504 C CA . GLN A 1 189 ? -24.564 15.637 24.755 1.00 85.19 189 GLN A CA 1
ATOM 1505 C C . GLN A 1 189 ? -24.814 14.151 25.059 1.00 85.19 189 GLN A C 1
ATOM 1507 O O . GLN A 1 189 ? -25.947 13.750 25.319 1.00 85.19 189 GLN A O 1
ATOM 1512 N N . GLN A 1 190 ? -23.759 13.329 25.065 1.00 83.12 190 GLN A N 1
ATOM 1513 C CA . GLN A 1 190 ? -23.860 11.910 25.417 1.00 83.12 190 GLN A CA 1
ATOM 1514 C C . GLN A 1 190 ? -24.276 11.719 26.881 1.00 83.12 190 GLN A C 1
ATOM 1516 O O . GLN A 1 190 ? -25.107 10.859 27.167 1.00 83.12 190 GLN A O 1
ATOM 1521 N N . LEU A 1 191 ? -23.766 12.549 27.799 1.00 83.38 191 LEU A N 1
ATOM 1522 C CA . LEU A 1 191 ? -24.155 12.509 29.213 1.00 83.38 191 LEU A CA 1
ATOM 1523 C C . LEU A 1 191 ? -25.608 12.930 29.431 1.00 83.38 191 LEU A C 1
ATOM 1525 O O . LEU A 1 191 ? -26.298 12.314 30.237 1.00 83.38 191 LEU A O 1
ATOM 1529 N N . GLN A 1 192 ? -26.088 13.942 28.706 1.00 86.25 192 GLN A N 1
ATOM 1530 C CA . GLN A 1 192 ? -27.493 14.355 28.761 1.00 86.25 192 GLN A CA 1
ATOM 1531 C C . GLN A 1 192 ? -28.427 13.249 28.265 1.00 86.25 192 GLN A C 1
ATOM 1533 O O . GLN A 1 192 ? -29.428 12.957 28.919 1.00 86.25 192 GLN A O 1
ATOM 1538 N N . LEU A 1 193 ? -28.078 12.595 27.150 1.00 84.94 193 LEU A N 1
ATOM 1539 C CA . LEU A 1 193 ? -28.827 11.443 26.643 1.00 84.94 193 LEU A CA 1
ATOM 1540 C C . LEU A 1 193 ? -28.843 10.304 27.662 1.00 84.94 193 LEU A C 1
ATOM 1542 O O . LEU A 1 193 ? -29.895 9.725 27.913 1.00 84.94 193 LEU A O 1
ATOM 1546 N N . LEU A 1 194 ? -27.698 10.013 28.282 1.00 83.75 194 LEU A N 1
ATOM 1547 C CA . LEU A 1 194 ? -27.594 8.982 29.308 1.00 83.75 194 LEU A CA 1
ATOM 1548 C C . LEU A 1 194 ? -28.438 9.315 30.547 1.00 83.75 194 LEU A C 1
ATOM 1550 O O . LEU A 1 194 ? -29.119 8.441 31.070 1.00 83.75 194 LEU A O 1
ATOM 1554 N N . PHE A 1 195 ? -28.413 10.572 30.997 1.00 84.81 195 PHE A N 1
ATOM 1555 C CA . PHE A 1 195 ? -29.179 11.043 32.150 1.00 84.81 195 PHE A CA 1
ATOM 1556 C C . PHE A 1 195 ? -30.693 11.002 31.905 1.00 84.81 195 PHE A C 1
ATOM 1558 O O . PHE A 1 195 ? -31.451 10.662 32.808 1.00 84.81 195 PHE A O 1
ATOM 1565 N N . GLY A 1 196 ? -31.134 11.332 30.689 1.00 86.12 196 GLY A N 1
ATOM 1566 C CA . GLY A 1 196 ? -32.547 11.300 30.304 1.00 86.12 196 GLY A CA 1
ATOM 1567 C C . GLY A 1 196 ? -33.075 9.913 29.923 1.00 86.12 196 GLY A C 1
ATOM 1568 O O . GLY A 1 196 ? -34.272 9.769 29.689 1.00 86.12 196 GLY A O 1
ATOM 1569 N N . SER A 1 197 ? -32.209 8.900 29.830 1.00 84.94 197 SER A N 1
ATOM 1570 C CA . SER A 1 197 ? -32.602 7.552 29.415 1.00 84.94 197 SER A CA 1
ATOM 1571 C C . SER A 1 197 ? -33.085 6.723 30.603 1.00 84.94 197 SER A C 1
ATOM 1573 O O . SER A 1 197 ? -32.355 6.515 31.568 1.00 84.94 197 SER A O 1
ATOM 1575 N N . GLU A 1 198 ? -34.296 6.175 30.504 1.00 82.75 198 GLU A N 1
ATOM 1576 C CA . GLU A 1 198 ? -34.855 5.266 31.517 1.00 82.75 198 GLU A CA 1
ATOM 1577 C C . GLU A 1 198 ? -34.193 3.875 31.482 1.00 82.75 198 GLU A C 1
ATOM 1579 O O . GLU A 1 198 ? -34.055 3.208 32.508 1.00 82.75 198 GLU A O 1
ATOM 1584 N N . VAL A 1 199 ? -33.737 3.444 30.299 1.00 79.56 199 VAL A N 1
ATOM 1585 C CA . VAL A 1 199 ? -33.112 2.134 30.074 1.00 79.56 199 VAL A CA 1
ATOM 1586 C C . VAL A 1 199 ? -31.834 2.300 29.261 1.00 79.56 199 VAL A C 1
ATOM 1588 O O . VAL A 1 199 ? -31.826 2.944 28.215 1.00 79.56 199 VAL A O 1
ATOM 1591 N N . ILE A 1 200 ? -30.752 1.671 29.726 1.00 77.81 200 ILE A N 1
ATOM 1592 C CA . ILE A 1 200 ? -29.445 1.681 29.064 1.00 77.81 200 ILE A CA 1
ATOM 1593 C C . ILE A 1 200 ? -29.070 0.243 28.712 1.00 77.81 200 ILE A C 1
ATOM 1595 O O . ILE A 1 200 ? -28.948 -0.613 29.589 1.00 77.81 200 ILE A O 1
ATOM 1599 N N . PHE A 1 201 ? -28.849 -0.019 27.426 1.00 76.62 201 PHE A N 1
ATOM 1600 C CA . PHE A 1 201 ? -28.329 -1.297 26.949 1.00 76.62 201 PHE A CA 1
ATOM 1601 C C . PHE A 1 201 ? -26.810 -1.211 26.816 1.00 76.62 201 PHE A C 1
ATOM 1603 O O . PHE A 1 201 ? -26.292 -0.339 26.123 1.00 76.62 201 PHE A O 1
ATOM 1610 N N . MET A 1 202 ? -26.089 -2.126 27.463 1.00 71.88 202 MET A N 1
ATOM 1611 C CA . MET A 1 202 ? -24.628 -2.203 27.376 1.00 71.88 202 MET A CA 1
ATOM 1612 C C . MET A 1 202 ? -24.219 -3.536 26.746 1.00 71.88 202 MET A C 1
ATOM 1614 O O . MET A 1 202 ? -24.708 -4.590 27.154 1.00 71.88 202 MET A O 1
ATOM 1618 N N . ASN A 1 203 ? -23.318 -3.501 25.759 1.00 53.28 203 ASN A N 1
ATOM 1619 C CA . ASN A 1 203 ? -22.675 -4.703 25.227 1.00 53.28 203 ASN A CA 1
ATOM 1620 C C . ASN A 1 203 ? -21.343 -4.965 25.954 1.00 53.28 203 ASN A C 1
ATOM 1622 O O . ASN A 1 203 ? -20.746 -4.066 26.542 1.00 53.28 203 ASN A O 1
ATOM 1626 N N . SER A 1 204 ? -20.862 -6.209 25.921 1.00 50.66 204 SER A N 1
ATOM 1627 C CA . SER A 1 204 ? -19.672 -6.667 26.662 1.00 50.66 204 SER A CA 1
ATOM 1628 C C . SER A 1 204 ? -18.340 -6.018 26.243 1.00 50.66 204 SER A C 1
ATOM 1630 O O . SER A 1 204 ? -17.298 -6.327 26.819 1.00 50.66 204 SER A O 1
ATOM 1632 N N . THR A 1 205 ? -18.355 -5.135 25.244 1.00 52.84 205 THR A N 1
ATOM 1633 C CA . THR A 1 205 ? -17.191 -4.399 24.723 1.00 52.84 205 THR A CA 1
ATOM 1634 C C . THR A 1 205 ? -16.982 -3.026 25.365 1.00 52.84 205 THR A C 1
ATOM 1636 O O . THR A 1 205 ? -15.946 -2.416 25.118 1.00 52.84 205 THR A O 1
ATOM 1639 N N . VAL A 1 206 ? -17.907 -2.543 26.204 1.00 42.16 206 VAL A N 1
ATOM 1640 C CA . VAL A 1 206 ? -17.786 -1.243 26.886 1.00 42.16 206 VAL A CA 1
ATOM 1641 C C . VAL A 1 206 ? -17.895 -1.450 28.396 1.00 42.16 206 VAL A C 1
ATOM 1643 O O . VAL A 1 206 ? -18.963 -1.760 28.920 1.00 42.16 206 VAL A O 1
ATOM 1646 N N . TRP A 1 207 ? -16.774 -1.309 29.104 1.00 39.22 207 TRP A N 1
ATOM 1647 C CA . TRP A 1 207 ? -16.710 -1.488 30.554 1.00 39.22 207 TRP A CA 1
ATOM 1648 C C . TRP A 1 207 ? -16.859 -0.142 31.277 1.00 39.22 207 TRP A C 1
ATOM 1650 O O . TRP A 1 207 ? -16.054 0.760 31.084 1.00 39.22 207 TRP A O 1
ATOM 1660 N N . CYS A 1 208 ? -17.857 -0.082 32.164 1.00 38.25 208 CYS A N 1
ATOM 1661 C CA . CYS A 1 208 ? -18.082 0.901 33.233 1.00 38.25 208 CYS A CA 1
ATOM 1662 C C . CYS A 1 208 ? -18.493 2.338 32.860 1.00 38.25 208 CYS A C 1
ATOM 1664 O O . CYS A 1 208 ? -17.676 3.180 32.506 1.00 38.25 208 CYS A O 1
ATOM 1666 N N . ILE A 1 209 ? -19.754 2.660 33.169 1.00 43.62 209 ILE A N 1
ATOM 1667 C CA . ILE A 1 209 ? -20.170 4.006 33.571 1.00 43.62 209 ILE A CA 1
ATOM 1668 C C . ILE A 1 209 ? -20.559 3.922 35.052 1.00 43.62 209 ILE A C 1
ATOM 1670 O O . ILE A 1 209 ? -21.550 3.281 35.397 1.00 43.62 209 ILE A O 1
ATOM 1674 N N . ILE A 1 210 ? -19.770 4.529 35.943 1.00 38.25 210 ILE A N 1
ATOM 1675 C CA . ILE A 1 210 ? -20.157 4.721 37.348 1.00 38.25 210 ILE A CA 1
ATOM 1676 C C . ILE A 1 210 ? -20.694 6.144 37.475 1.00 38.25 210 ILE A C 1
ATOM 1678 O O . ILE A 1 210 ? -19.924 7.094 37.572 1.00 38.25 210 ILE A O 1
ATOM 1682 N N . ILE A 1 211 ? -22.018 6.282 37.507 1.00 33.69 211 ILE A N 1
ATOM 1683 C CA . ILE A 1 211 ? -22.688 7.498 37.976 1.00 33.69 211 ILE A CA 1
ATOM 1684 C C . ILE A 1 211 ? -23.429 7.120 39.264 1.00 33.69 211 ILE A C 1
ATOM 1686 O O . ILE A 1 211 ? -24.250 6.204 39.283 1.00 33.69 211 ILE A O 1
ATOM 1690 N N . ARG A 1 212 ? -23.097 7.785 40.373 1.00 37.06 212 ARG A N 1
ATOM 1691 C CA . ARG A 1 212 ? -23.782 7.669 41.675 1.00 37.06 212 ARG A CA 1
ATOM 1692 C C . ARG A 1 212 ? -24.075 9.078 42.221 1.00 37.06 212 ARG A C 1
ATOM 1694 O O . ARG A 1 212 ? -23.361 9.994 41.822 1.00 37.06 212 ARG A O 1
ATOM 1701 N N . PRO A 1 213 ? -25.062 9.261 43.131 1.00 42.59 213 PRO A N 1
ATOM 1702 C CA . PRO A 1 213 ? -25.552 8.277 44.099 1.00 42.59 213 PRO A CA 1
ATOM 1703 C C . PRO A 1 213 ? -27.084 8.127 44.123 1.00 42.59 213 PRO A C 1
ATOM 1705 O O . PRO A 1 213 ? -27.785 8.914 44.741 1.00 42.59 213 PRO A O 1
ATOM 1708 N N . LEU A 1 214 ? -27.602 7.038 43.559 1.00 25.41 214 LEU A N 1
ATOM 1709 C CA . LEU A 1 214 ? -28.868 6.443 43.990 1.00 25.41 214 LEU A CA 1
ATOM 1710 C C . LEU A 1 214 ? -28.731 4.928 43.855 1.00 25.41 214 LEU A C 1
ATOM 1712 O O . LEU A 1 214 ? -28.133 4.406 42.914 1.00 25.41 214 LEU A O 1
ATOM 1716 N N . VAL A 1 215 ? -29.150 4.215 44.891 1.00 31.20 215 VAL A N 1
ATOM 1717 C CA . VAL A 1 215 ? -28.957 2.774 45.043 1.00 31.20 215 VAL A CA 1
ATOM 1718 C C . VAL A 1 215 ? -29.817 2.037 44.014 1.00 31.20 215 VAL A C 1
ATOM 1720 O O . VAL A 1 215 ? -30.967 1.713 44.283 1.00 31.20 215 VAL A O 1
ATOM 1723 N N . LEU A 1 216 ? -29.255 1.722 42.847 1.00 27.02 216 LEU A N 1
ATOM 1724 C CA . LEU A 1 216 ? -29.824 0.719 41.949 1.00 27.02 216 LEU A CA 1
ATOM 1725 C C . LEU A 1 216 ? -29.239 -0.648 42.304 1.00 27.02 216 LEU A C 1
ATOM 1727 O O . LEU A 1 216 ? -28.102 -0.997 41.988 1.00 27.02 216 LEU A O 1
ATOM 1731 N N . ARG A 1 217 ? -30.040 -1.417 43.040 1.00 25.44 217 ARG A N 1
ATOM 1732 C CA . ARG A 1 217 ? -29.785 -2.815 43.381 1.00 25.44 217 ARG A CA 1
ATOM 1733 C C . ARG A 1 217 ? -30.099 -3.660 42.142 1.00 25.44 217 ARG A C 1
ATOM 1735 O O . ARG A 1 217 ? -31.239 -4.067 41.949 1.00 25.44 217 ARG A O 1
ATOM 1742 N N . LEU A 1 218 ? -29.104 -3.905 41.291 1.00 30.81 218 LEU A N 1
ATOM 1743 C CA . LEU A 1 218 ? -29.259 -4.778 40.123 1.00 30.81 218 LEU A CA 1
ATOM 1744 C C . LEU A 1 218 ? -29.511 -6.224 40.587 1.00 30.81 218 LEU A C 1
ATOM 1746 O O . LEU A 1 218 ? -28.615 -6.897 41.097 1.00 30.81 218 LEU A O 1
ATOM 1750 N N . ARG A 1 219 ? -30.750 -6.709 40.432 1.00 25.56 219 ARG A N 1
ATOM 1751 C CA . ARG A 1 219 ? -31.072 -8.140 40.521 1.00 25.56 219 ARG A CA 1
ATOM 1752 C C . ARG A 1 219 ? -30.751 -8.792 39.180 1.00 25.56 219 ARG A C 1
ATOM 1754 O O . ARG A 1 219 ? -31.271 -8.390 38.146 1.00 25.56 219 ARG A O 1
ATOM 1761 N N . LYS A 1 220 ? -29.923 -9.834 39.215 1.00 27.09 220 LYS A N 1
ATOM 1762 C CA . LYS A 1 220 ? -29.679 -10.728 38.081 1.00 27.09 220 LYS A CA 1
ATOM 1763 C C . LYS A 1 220 ? -30.956 -11.530 37.817 1.00 27.09 220 LYS A C 1
ATOM 1765 O O . LYS A 1 220 ? -31.273 -12.432 38.589 1.00 27.09 220 LYS A O 1
ATOM 1770 N N . ILE A 1 221 ? -31.689 -11.201 36.757 1.00 34.81 221 ILE A N 1
ATOM 1771 C CA . ILE A 1 221 ? -32.746 -12.074 36.242 1.00 34.81 221 ILE A CA 1
ATOM 1772 C C . ILE A 1 221 ? -32.033 -13.176 35.456 1.00 34.81 221 ILE A C 1
ATOM 1774 O O . ILE A 1 221 ? -31.395 -12.911 34.439 1.00 34.81 221 ILE A O 1
ATOM 1778 N N . ARG A 1 222 ? -32.057 -14.406 35.981 1.00 28.33 222 ARG A N 1
ATOM 1779 C CA . ARG A 1 222 ? -31.704 -15.596 35.201 1.00 28.33 222 ARG A CA 1
ATOM 1780 C C . ARG A 1 222 ? -32.852 -15.836 34.224 1.00 28.33 222 ARG A C 1
ATOM 1782 O O . ARG A 1 222 ? -33.983 -16.004 34.668 1.00 28.33 222 ARG A O 1
ATOM 1789 N N . SER A 1 223 ? -32.556 -15.814 32.931 1.00 36.06 223 SER A N 1
ATOM 1790 C CA . SER A 1 223 ? -33.442 -16.367 31.911 1.00 36.06 223 SER A CA 1
ATOM 1791 C C . SER A 1 223 ? -33.522 -17.881 32.101 1.00 36.06 223 SER A C 1
ATOM 1793 O O . SER A 1 223 ? -32.480 -18.528 32.248 1.00 36.06 223 SER A O 1
ATOM 1795 N N . SER A 1 224 ? -34.753 -18.382 32.163 1.00 40.56 224 SER A N 1
ATOM 1796 C CA . SER A 1 224 ? -35.135 -19.795 32.128 1.00 40.56 224 SER A CA 1
ATOM 1797 C C . SER A 1 224 ? -34.600 -20.507 30.893 1.00 40.56 224 SER A C 1
ATOM 1799 O O . SER A 1 224 ? -34.509 -19.837 29.838 1.00 40.56 224 SER A O 1
#

Secondary structure (DSSP, 8-state):
-----PPP-----S-----EEEE-TTS-EEEEETTEEEEEEEE-SSEEEEEESSTT---EEEEETTS-EEEEES--SS---HHHHHHHHHHHHHHHHHHH--S-HHHHHHHHHHH----HHHHHHSPPHHHHHHHHHHHHTTTSPPPPSSS--PPPGGGSB-TTS-B-EEEEEE-GGGS-EEEEE--HHHHHHHHH-S-----TTS------SS----------